Protein AF-A0A2V8NGV4-F1 (afdb_monomer_lite)

Secondary structure (DSSP, 8-state):
-TT-HHHHHHHHHHHHH-HHHHHHHHT--HHHHHHHHHHHHHHHHHHHTTS--HHHHHHHHHHHHHHHHH-HHHHHHHHHHHHHHHHH-SSS--HHHHHHHHHHHHHHHHHHHHTTHHHHHHHHHHHH--HHHHHHHHHHHHHHSTTB--TT---SSHHHHHHHHHHHHHHHHHPSPGGG--SHHHHTTHHHHHHHHHHHHHHHHHHHHHHHHHHHHHHHHHHHHHHHHHHHHHH--BHHHHHHHHHHHHHHHHHHHHHHHHHHHHHHHHHHHHHHHHHHHHHTSPP-PPPPP---PPPPP---

Radius of gyration: 28.89 Å; chains: 1; bounding box: 56×82×108 Å

Structure (mmCIF, N/CA/C/O backbone):
data_AF-A0A2V8NGV4-F1
#
_entry.id   AF-A0A2V8NGV4-F1
#
loop_
_atom_site.group_PDB
_atom_site.id
_atom_site.type_symbol
_atom_site.label_atom_id
_atom_site.label_alt_id
_atom_site.label_comp_id
_atom_site.label_asym_id
_atom_site.label_entity_id
_atom_site.label_seq_id
_atom_site.pdbx_PDB_ins_code
_atom_site.Cartn_x
_atom_site.Cartn_y
_atom_site.Cartn_z
_atom_site.occupancy
_atom_site.B_iso_or_equiv
_atom_site.auth_seq_id
_atom_site.auth_comp_id
_atom_site.auth_asym_id
_atom_site.auth_atom_id
_atom_site.pdbx_PDB_model_num
ATOM 1 N N . VAL A 1 1 ? -13.033 1.655 16.868 1.00 49.97 1 VAL A N 1
ATOM 2 C CA . VAL A 1 1 ? -12.222 2.156 15.728 1.00 49.97 1 VAL A CA 1
ATOM 3 C C . VAL A 1 1 ? -12.014 1.085 14.649 1.00 49.97 1 VAL A C 1
ATOM 5 O O . VAL A 1 1 ? -12.541 1.268 13.565 1.00 49.97 1 VAL A O 1
ATOM 8 N N . PHE A 1 2 ? -11.405 -0.078 14.917 1.00 51.91 2 PHE A N 1
ATOM 9 C CA . PHE A 1 2 ? -11.542 -1.257 14.030 1.00 51.91 2 PHE A CA 1
ATOM 10 C C . PHE A 1 2 ? -12.810 -2.059 14.376 1.00 51.91 2 PHE A C 1
ATOM 12 O O . PHE A 1 2 ? -13.228 -2.036 15.530 1.00 51.91 2 PHE A O 1
ATOM 19 N N . ASN A 1 3 ? -13.468 -2.665 13.377 1.00 58.19 3 ASN A N 1
ATOM 20 C CA . ASN A 1 3 ? -14.897 -3.058 13.386 1.00 58.19 3 ASN A CA 1
ATOM 21 C C . ASN A 1 3 ? -15.896 -1.889 13.515 1.00 58.19 3 ASN A C 1
ATOM 23 O O . ASN A 1 3 ? -17.090 -2.106 13.712 1.00 58.19 3 ASN A O 1
ATOM 27 N N . ASN A 1 4 ? -15.441 -0.641 13.361 1.00 76.75 4 ASN A N 1
ATOM 28 C CA . ASN A 1 4 ? -16.345 0.499 13.266 1.00 76.75 4 ASN A CA 1
ATOM 29 C C . ASN A 1 4 ? -16.848 0.617 11.820 1.00 76.75 4 ASN A C 1
ATOM 31 O O . ASN A 1 4 ? -16.061 0.866 10.904 1.00 76.75 4 ASN A O 1
ATOM 35 N N . ARG A 1 5 ? -18.166 0.485 11.622 1.00 84.50 5 ARG A N 1
ATOM 36 C CA . ARG A 1 5 ? -18.812 0.675 10.311 1.00 84.50 5 ARG A CA 1
ATOM 37 C C . ARG A 1 5 ? -18.447 2.026 9.680 1.00 84.50 5 ARG A C 1
ATOM 39 O O . ARG A 1 5 ? -18.375 2.108 8.460 1.00 84.50 5 ARG A O 1
ATOM 46 N N . ARG A 1 6 ? -18.168 3.061 10.487 1.00 87.44 6 ARG A N 1
ATOM 47 C CA . ARG A 1 6 ? -17.717 4.376 9.999 1.00 87.44 6 ARG A CA 1
ATOM 48 C C . ARG A 1 6 ? -16.360 4.298 9.294 1.00 87.44 6 ARG A C 1
ATOM 50 O O . ARG A 1 6 ? -16.253 4.792 8.181 1.00 87.44 6 ARG A O 1
ATOM 57 N N . VAL A 1 7 ? -15.363 3.636 9.889 1.00 90.25 7 VAL A N 1
ATOM 58 C CA . VAL A 1 7 ? -14.023 3.487 9.283 1.00 90.25 7 VAL A CA 1
ATOM 59 C C . VAL A 1 7 ? -14.114 2.715 7.968 1.00 90.25 7 VAL A C 1
ATOM 61 O O . VAL A 1 7 ? -13.564 3.157 6.967 1.00 90.25 7 VAL A O 1
ATOM 64 N N . ALA A 1 8 ? -14.868 1.611 7.948 1.00 90.62 8 ALA A N 1
ATOM 65 C CA . ALA A 1 8 ? -15.047 0.806 6.740 1.00 90.62 8 ALA A CA 1
ATOM 66 C C . ALA A 1 8 ? -15.724 1.594 5.605 1.00 90.62 8 ALA A C 1
ATOM 68 O O . ALA A 1 8 ? -15.274 1.529 4.465 1.00 90.62 8 ALA A O 1
ATOM 69 N N . ARG A 1 9 ? -16.770 2.375 5.914 1.00 93.31 9 ARG A N 1
ATOM 70 C CA . ARG A 1 9 ? -17.442 3.234 4.925 1.00 93.31 9 ARG A CA 1
ATOM 71 C C . ARG A 1 9 ? -16.514 4.315 4.387 1.00 93.31 9 ARG A C 1
ATOM 73 O O . ARG A 1 9 ? -16.476 4.509 3.184 1.00 93.31 9 ARG A O 1
ATOM 80 N N . ILE A 1 10 ? -15.759 4.991 5.253 1.00 94.25 10 ILE A N 1
ATOM 81 C CA . ILE A 1 10 ? -14.844 6.060 4.830 1.00 94.25 10 ILE A CA 1
ATOM 82 C C . ILE A 1 10 ? -13.727 5.497 3.950 1.00 94.25 10 ILE A C 1
ATOM 84 O O . ILE A 1 10 ? -13.478 6.044 2.883 1.00 94.25 10 ILE A O 1
ATOM 88 N N . ALA A 1 11 ? -13.103 4.386 4.353 1.00 94.38 11 ALA A N 1
ATOM 89 C CA . ALA A 1 11 ? -12.077 3.732 3.544 1.00 94.38 11 ALA A CA 1
ATOM 90 C C . ALA A 1 11 ? -12.639 3.268 2.190 1.00 94.38 11 ALA A C 1
ATOM 92 O O . ALA A 1 11 ? -12.026 3.517 1.158 1.00 94.38 11 ALA A O 1
ATOM 93 N N . GLY A 1 12 ? -13.827 2.652 2.183 1.00 93.88 12 GLY A N 1
ATOM 94 C CA . GLY A 1 12 ? -14.491 2.210 0.957 1.00 93.88 12 GLY A CA 1
ATOM 95 C C . GLY A 1 12 ? -14.850 3.362 0.017 1.00 93.88 12 GLY A C 1
ATOM 96 O O . GLY A 1 12 ? -14.585 3.269 -1.174 1.00 93.88 12 GLY A O 1
ATOM 97 N N . LEU A 1 13 ? -15.389 4.465 0.546 1.00 95.19 13 LEU A N 1
ATOM 98 C CA . LEU A 1 13 ? -15.696 5.665 -0.238 1.00 95.19 13 LEU A CA 1
ATOM 99 C C . LEU A 1 13 ? -14.426 6.320 -0.785 1.00 95.19 13 LEU A C 1
ATOM 101 O O . LEU A 1 13 ? -14.399 6.692 -1.952 1.00 95.19 13 LEU A O 1
ATOM 105 N N . ALA A 1 14 ? -13.367 6.420 0.024 1.00 94.69 14 ALA A N 1
ATOM 106 C CA . ALA A 1 14 ? -12.085 6.936 -0.439 1.00 94.69 14 ALA A CA 1
ATOM 107 C C . ALA A 1 14 ? -11.565 6.098 -1.612 1.00 94.69 14 ALA A C 1
ATOM 109 O O . ALA A 1 14 ? -11.279 6.649 -2.661 1.00 94.69 14 ALA A O 1
ATOM 110 N N . VAL A 1 15 ? -11.541 4.768 -1.487 1.00 94.31 15 VAL A N 1
ATOM 111 C CA . VAL A 1 15 ? -11.110 3.867 -2.569 1.00 94.31 15 VAL A CA 1
ATOM 112 C C . VAL A 1 15 ? -11.995 3.983 -3.814 1.00 94.31 15 VAL A C 1
ATOM 114 O O . VAL A 1 15 ? -11.474 4.012 -4.923 1.00 94.31 15 VAL A O 1
ATOM 117 N N . ALA A 1 16 ? -13.316 4.062 -3.641 1.00 93.19 16 ALA A N 1
ATOM 118 C CA . ALA A 1 16 ? -14.271 4.081 -4.748 1.00 93.19 16 ALA A CA 1
ATOM 119 C C . ALA A 1 16 ? -14.239 5.380 -5.566 1.00 93.19 16 ALA A C 1
ATOM 121 O O . ALA A 1 16 ? -14.483 5.339 -6.767 1.00 93.19 16 ALA A O 1
ATOM 122 N N . PHE A 1 17 ? -13.952 6.519 -4.927 1.00 93.88 17 PHE A N 1
ATOM 123 C CA . PHE A 1 17 ? -14.020 7.838 -5.563 1.00 93.88 17 PHE A CA 1
ATOM 124 C C . PHE A 1 17 ? -12.655 8.495 -5.788 1.00 93.88 17 PHE A C 1
ATOM 126 O O . PHE A 1 17 ? -12.600 9.593 -6.342 1.00 93.88 17 PHE A O 1
ATOM 133 N N . TYR A 1 18 ? -11.549 7.870 -5.375 1.00 94.12 18 TYR A N 1
ATOM 134 C CA . TYR A 1 18 ? -10.233 8.455 -5.610 1.00 94.12 18 TYR A CA 1
ATOM 135 C C . TYR A 1 18 ? -9.888 8.433 -7.114 1.00 94.12 18 TYR A C 1
ATOM 137 O O . TYR A 1 18 ? -9.894 7.348 -7.707 1.00 94.12 18 TYR A O 1
ATOM 145 N N . PRO A 1 19 ? -9.563 9.582 -7.742 1.00 91.94 19 PRO A N 1
ATOM 146 C CA . PRO A 1 19 ? -9.470 9.697 -9.200 1.00 91.94 19 PRO A CA 1
ATOM 147 C C . PRO A 1 19 ? -8.543 8.679 -9.872 1.00 91.94 19 PRO A C 1
ATOM 149 O O . PRO A 1 19 ? -8.973 7.998 -10.802 1.00 91.94 19 PRO A O 1
ATOM 152 N N . SER A 1 20 ? -7.311 8.495 -9.384 1.00 90.25 20 SER A N 1
ATOM 153 C CA . SER A 1 20 ? -6.394 7.480 -9.929 1.00 90.25 20 SER A CA 1
ATOM 154 C C . SER A 1 20 ? -6.938 6.057 -9.831 1.00 90.25 20 SER A C 1
ATOM 156 O O . SER A 1 20 ? -6.750 5.274 -10.758 1.00 90.25 20 SER A O 1
ATOM 158 N N . LEU A 1 21 ? -7.632 5.695 -8.749 1.00 91.56 21 LEU A N 1
ATOM 159 C CA . LEU A 1 21 ? -8.194 4.348 -8.606 1.00 91.56 21 LEU A CA 1
ATOM 160 C C . LEU A 1 21 ? -9.298 4.092 -9.633 1.00 91.56 21 LEU A C 1
ATOM 162 O O . LEU A 1 21 ? -9.332 3.021 -10.241 1.00 91.56 21 LEU A O 1
ATOM 166 N N . VAL A 1 22 ? -10.146 5.088 -9.887 1.00 91.94 22 VAL A N 1
ATOM 167 C CA . VAL A 1 22 ? -11.171 5.030 -10.940 1.00 91.94 22 VAL A CA 1
ATOM 168 C C . VAL A 1 22 ? -10.519 4.960 -12.323 1.00 91.94 22 VAL A C 1
ATOM 170 O O . VAL A 1 22 ? -10.868 4.110 -13.137 1.00 91.94 22 VAL A O 1
ATOM 173 N N . LEU A 1 23 ? -9.516 5.799 -12.577 1.00 89.31 23 LEU A N 1
ATOM 174 C CA . LEU A 1 23 ? -8.833 5.878 -13.866 1.00 89.31 23 LEU A CA 1
ATOM 175 C C . LEU A 1 23 ? -8.083 4.585 -14.224 1.00 89.31 23 LEU A C 1
ATOM 177 O O . LEU A 1 23 ? -8.131 4.146 -15.370 1.00 89.31 23 LEU A O 1
ATOM 181 N N . TRP A 1 24 ? -7.385 3.957 -13.274 1.00 87.50 24 TRP A N 1
ATOM 182 C CA . TRP A 1 24 ? -6.643 2.717 -13.541 1.00 87.50 24 TRP A CA 1
ATOM 183 C C . TRP A 1 24 ? -7.533 1.473 -13.569 1.00 87.50 24 TRP A C 1
ATOM 185 O O . TRP A 1 24 ? -7.156 0.472 -14.179 1.00 87.50 24 TRP A O 1
ATOM 195 N N . SER A 1 25 ? -8.712 1.528 -12.944 1.00 88.06 25 SER A N 1
ATOM 196 C CA . SER A 1 25 ? -9.699 0.446 -13.021 1.00 88.06 25 SER A CA 1
ATOM 197 C C . SER A 1 25 ? -10.551 0.503 -14.293 1.00 88.06 25 SER A C 1
ATOM 199 O O . SER A 1 25 ? -10.960 -0.550 -14.776 1.00 88.06 25 SER A O 1
ATOM 201 N N . SER A 1 26 ? -10.762 1.683 -14.888 1.00 88.31 26 SER A N 1
ATOM 202 C CA . SER A 1 26 ? -11.566 1.842 -16.110 1.00 88.31 26 SER A CA 1
ATOM 203 C C . SER A 1 26 ? -10.829 1.506 -17.412 1.00 88.31 26 SER A C 1
ATOM 205 O O . SER A 1 26 ? -11.466 1.202 -18.415 1.00 88.31 26 SER A O 1
ATOM 207 N N . GLN A 1 27 ? -9.494 1.508 -17.415 1.00 84.94 27 GLN A N 1
ATOM 208 C CA . GLN A 1 27 ? -8.677 1.294 -18.621 1.00 84.94 27 GLN A CA 1
ATOM 209 C C . GLN A 1 27 ? -8.559 -0.174 -19.076 1.00 84.94 27 GLN A C 1
ATOM 211 O O . GLN A 1 27 ? -7.813 -0.462 -20.009 1.00 84.94 27 GLN A O 1
ATOM 216 N N . GLY A 1 28 ? -9.215 -1.127 -18.402 1.00 78.50 28 GLY A N 1
ATOM 217 C CA . GLY A 1 28 ? -9.076 -2.561 -18.709 1.00 78.50 28 GLY A CA 1
ATOM 218 C C . GLY A 1 28 ? -7.660 -3.114 -18.477 1.00 78.50 28 GLY A C 1
ATOM 219 O O . GLY A 1 28 ? -7.323 -4.206 -18.930 1.00 78.50 28 GLY A O 1
ATOM 220 N N . LEU A 1 29 ? -6.810 -2.360 -17.776 1.00 83.25 29 LEU A N 1
ATOM 221 C CA . LEU A 1 29 ? -5.459 -2.770 -17.417 1.00 83.25 29 LEU A CA 1
ATOM 222 C C . LEU A 1 29 ? -5.483 -3.797 -16.279 1.00 83.25 29 LEU A C 1
ATOM 224 O O . LEU A 1 29 ? -6.439 -3.912 -15.512 1.00 83.25 29 LEU A O 1
ATOM 228 N N . LYS A 1 30 ? -4.357 -4.497 -16.109 1.00 87.25 30 LYS A N 1
ATOM 229 C CA . LYS A 1 30 ? -4.181 -5.508 -15.053 1.00 87.25 30 LYS A CA 1
ATOM 230 C C . LYS A 1 30 ? -4.359 -4.944 -13.631 1.00 87.25 30 LYS A C 1
ATOM 232 O O . LYS A 1 30 ? -4.616 -5.715 -12.712 1.00 87.25 30 LYS A O 1
ATOM 237 N N . ASP A 1 31 ? -4.223 -3.630 -13.423 1.00 85.62 31 ASP A N 1
ATOM 238 C CA . ASP A 1 31 ? -4.182 -3.018 -12.086 1.00 85.62 31 ASP A CA 1
ATOM 239 C C . ASP A 1 31 ? -5.481 -3.182 -11.293 1.00 85.62 31 ASP A C 1
ATOM 241 O O . ASP A 1 31 ? -5.411 -3.490 -10.106 1.00 85.62 31 ASP A O 1
ATOM 245 N N . GLY A 1 32 ? -6.652 -3.059 -11.928 1.00 88.69 32 GLY A N 1
ATOM 246 C CA . GLY A 1 32 ? -7.936 -3.266 -11.247 1.00 88.69 32 GLY A CA 1
ATOM 247 C C . GLY A 1 32 ? -8.073 -4.687 -10.688 1.00 88.69 32 GLY A C 1
ATOM 248 O O . GLY A 1 32 ? -8.377 -4.873 -9.508 1.00 88.69 32 GLY A O 1
ATOM 249 N N . ALA A 1 33 ? -7.752 -5.693 -11.510 1.00 91.88 33 ALA A N 1
ATOM 250 C CA . ALA A 1 33 ? -7.770 -7.100 -11.108 1.00 91.88 33 ALA A CA 1
ATOM 251 C C . ALA A 1 33 ? -6.733 -7.411 -10.016 1.00 91.88 33 ALA A C 1
ATOM 253 O O . ALA A 1 33 ? -7.025 -8.165 -9.084 1.00 91.88 33 ALA A O 1
ATOM 254 N N . ILE A 1 34 ? -5.544 -6.800 -10.092 1.00 92.38 34 ILE A N 1
ATOM 255 C CA . ILE A 1 34 ? -4.507 -6.924 -9.059 1.00 92.38 34 ILE A CA 1
ATOM 256 C C . ILE A 1 34 ? -5.022 -6.353 -7.738 1.00 92.38 34 ILE A C 1
ATOM 258 O O . ILE A 1 34 ? -5.026 -7.064 -6.741 1.00 92.38 34 ILE A O 1
ATOM 262 N N . VAL A 1 35 ? -5.499 -5.106 -7.720 1.00 92.75 35 VAL A N 1
ATOM 263 C CA . VAL A 1 35 ? -5.992 -4.445 -6.500 1.00 92.75 35 VAL A CA 1
ATOM 264 C C . VAL A 1 35 ? -7.129 -5.236 -5.857 1.00 92.75 35 VAL A C 1
ATOM 266 O O . VAL A 1 35 ? -7.110 -5.455 -4.644 1.00 92.75 35 VAL A O 1
ATOM 269 N N . PHE A 1 36 ? -8.080 -5.717 -6.660 1.00 93.94 36 PHE A N 1
ATOM 270 C CA . PHE A 1 36 ? -9.161 -6.573 -6.178 1.00 93.94 36 PHE A CA 1
ATOM 271 C C . PHE A 1 36 ? -8.623 -7.863 -5.545 1.00 93.94 36 PHE A C 1
ATOM 273 O O . PHE A 1 36 ? -8.984 -8.189 -4.414 1.00 93.94 36 PHE A O 1
ATOM 280 N N . SER A 1 37 ? -7.708 -8.557 -6.227 1.00 95.69 37 SER A N 1
ATOM 281 C CA . SER A 1 37 ? -7.105 -9.799 -5.727 1.00 95.69 37 SER A CA 1
ATOM 282 C C . SER A 1 37 ? -6.298 -9.570 -4.445 1.00 95.69 37 SER A C 1
ATOM 284 O O . SER A 1 37 ? -6.381 -10.369 -3.516 1.00 95.69 37 SER A O 1
ATOM 286 N N . LEU A 1 38 ? -5.574 -8.453 -4.335 1.00 95.19 38 LEU A N 1
ATOM 287 C CA . LEU A 1 38 ? -4.849 -8.079 -3.118 1.00 95.19 38 LEU A CA 1
ATOM 288 C C . LEU A 1 38 ? -5.805 -7.832 -1.945 1.00 95.19 38 LEU A C 1
ATOM 290 O O . LEU A 1 38 ? -5.593 -8.360 -0.852 1.00 95.19 38 LEU A O 1
ATOM 294 N N . ALA A 1 39 ? -6.880 -7.068 -2.162 1.00 95.06 39 ALA A N 1
ATOM 295 C CA . ALA A 1 39 ? -7.892 -6.826 -1.137 1.00 95.06 39 ALA A CA 1
ATOM 296 C C . ALA A 1 39 ? -8.571 -8.134 -0.696 1.00 95.06 39 ALA A C 1
ATOM 298 O O . ALA A 1 39 ? -8.771 -8.359 0.501 1.00 95.06 39 ALA A O 1
ATOM 299 N N . LEU A 1 40 ? -8.866 -9.019 -1.652 1.00 96.44 40 LEU A N 1
ATOM 300 C CA . LEU A 1 40 ? -9.472 -10.325 -1.417 1.00 96.44 40 LEU A CA 1
ATOM 301 C C . LEU A 1 40 ? -8.549 -11.249 -0.611 1.00 96.44 40 LEU A C 1
ATOM 303 O O . LEU A 1 40 ? -8.989 -11.852 0.367 1.00 96.44 40 LEU A O 1
ATOM 307 N N . ALA A 1 41 ? -7.263 -11.311 -0.964 1.00 96.25 41 ALA A N 1
ATOM 308 C CA . ALA A 1 41 ? -6.271 -12.108 -0.250 1.00 96.25 41 ALA A CA 1
ATOM 309 C C . ALA A 1 41 ? -6.073 -11.621 1.190 1.00 96.25 41 ALA A C 1
ATOM 311 O O . ALA A 1 41 ? -6.060 -12.424 2.126 1.00 96.25 41 ALA A O 1
ATOM 312 N N . ILE A 1 42 ? -5.979 -10.305 1.397 1.00 94.62 42 ILE A N 1
ATOM 313 C CA . ILE A 1 42 ? -5.888 -9.723 2.740 1.00 94.62 42 ILE A CA 1
ATOM 314 C C . ILE A 1 42 ? -7.156 -10.033 3.543 1.00 94.62 42 ILE A C 1
ATOM 316 O O . ILE A 1 42 ? -7.056 -10.500 4.677 1.00 94.62 42 ILE A O 1
ATOM 320 N N . LEU A 1 43 ? -8.349 -9.853 2.966 1.00 94.50 43 LEU A N 1
ATOM 321 C CA . LEU A 1 43 ? -9.612 -10.188 3.629 1.00 94.50 43 LEU A CA 1
ATOM 322 C C . LEU A 1 43 ? -9.667 -11.667 4.030 1.00 94.50 43 LEU A C 1
ATOM 324 O O . LEU A 1 43 ? -9.979 -11.982 5.181 1.00 94.50 43 LEU A O 1
ATOM 328 N N . ALA A 1 44 ? -9.349 -12.567 3.101 1.00 94.94 44 ALA A N 1
ATOM 329 C CA . ALA A 1 44 ? -9.335 -14.002 3.336 1.00 94.94 44 ALA A CA 1
ATOM 330 C C . ALA A 1 44 ? -8.334 -14.383 4.436 1.00 94.94 44 ALA A C 1
ATOM 332 O O . ALA A 1 44 ? -8.680 -15.138 5.344 1.00 94.94 44 ALA A O 1
ATOM 333 N N . THR A 1 45 ? -7.145 -13.777 4.434 1.00 93.00 45 THR A N 1
ATOM 334 C CA . THR A 1 45 ? -6.121 -13.955 5.477 1.00 93.00 45 THR A CA 1
ATOM 335 C C . THR A 1 45 ? -6.638 -13.524 6.848 1.00 93.00 45 THR A C 1
ATOM 337 O O . THR A 1 45 ? -6.566 -14.289 7.812 1.00 93.00 45 THR A O 1
ATOM 340 N N . LEU A 1 46 ? -7.245 -12.333 6.942 1.00 90.25 46 LEU A N 1
ATOM 341 C CA . LEU A 1 46 ? -7.850 -11.839 8.182 1.00 90.25 46 LEU A CA 1
ATOM 342 C C . LEU A 1 46 ? -8.964 -12.768 8.691 1.00 90.25 46 LEU A C 1
ATOM 344 O O . LEU A 1 46 ? -9.091 -12.971 9.901 1.00 90.25 46 LEU A O 1
ATOM 348 N N . LYS A 1 47 ? -9.774 -13.341 7.792 1.00 91.31 47 LYS A N 1
ATOM 349 C CA . LYS A 1 47 ? -10.877 -14.248 8.147 1.00 91.31 47 LYS A CA 1
ATOM 350 C C . LYS A 1 47 ? -10.390 -15.633 8.570 1.00 91.31 47 LYS A C 1
ATOM 352 O O . LYS A 1 47 ? -10.836 -16.120 9.610 1.00 91.31 47 LYS A O 1
ATOM 357 N N . LEU A 1 48 ? -9.434 -16.219 7.850 1.00 90.06 48 LEU A N 1
ATOM 358 C CA . LEU A 1 48 ? -8.781 -17.485 8.209 1.00 90.06 48 LEU A CA 1
ATOM 359 C C . LEU A 1 48 ? -8.040 -17.385 9.547 1.00 90.06 48 LEU A C 1
ATOM 361 O O . LEU A 1 48 ? -8.070 -18.315 10.355 1.00 90.06 48 LEU A O 1
ATOM 365 N N . GLY A 1 49 ? -7.458 -16.217 9.834 1.00 85.06 49 GLY A N 1
ATOM 366 C CA . GLY A 1 49 ? -6.872 -15.907 11.135 1.00 85.06 49 GLY A CA 1
ATOM 367 C C . GLY A 1 49 ? -7.875 -15.946 12.294 1.00 85.06 49 GLY A C 1
ATOM 368 O O . GLY A 1 49 ? -7.472 -16.188 13.434 1.00 85.06 49 GLY A O 1
ATOM 369 N N . GLN A 1 50 ? -9.175 -15.762 12.034 1.00 84.38 50 GLN A N 1
ATOM 370 C CA . GLN A 1 50 ? -10.241 -15.814 13.044 1.00 84.38 50 GLN A CA 1
ATOM 371 C C . GLN A 1 50 ? -10.875 -17.203 13.159 1.00 84.38 50 GLN A C 1
ATOM 373 O O . GLN A 1 50 ? -11.014 -17.711 14.274 1.00 84.38 50 GLN A O 1
ATOM 378 N N . LYS A 1 51 ? -11.262 -17.804 12.029 1.00 86.56 51 LYS A N 1
ATOM 379 C CA . LYS A 1 51 ? -11.915 -19.116 11.948 1.00 86.56 51 LYS A CA 1
ATOM 380 C C . LYS A 1 51 ? -11.491 -19.809 10.655 1.00 86.56 51 LYS A C 1
ATOM 382 O O . LYS A 1 51 ? -11.507 -19.188 9.595 1.00 86.56 51 LYS A O 1
ATOM 387 N N . LEU A 1 52 ? -11.159 -21.098 10.744 1.00 87.75 52 LEU A N 1
ATOM 388 C CA . LEU A 1 52 ? -10.874 -21.898 9.557 1.00 87.75 52 LEU A CA 1
ATOM 389 C C . LEU A 1 52 ? -12.170 -22.075 8.758 1.00 87.75 52 LEU A C 1
ATOM 391 O O . LEU A 1 52 ? -13.179 -22.532 9.294 1.00 87.75 52 LEU A O 1
ATOM 395 N N . ASN A 1 53 ? -12.148 -21.661 7.498 1.00 92.19 53 ASN A N 1
ATOM 396 C CA . ASN A 1 53 ? -13.267 -21.791 6.578 1.00 92.19 53 ASN A CA 1
ATOM 397 C C . ASN A 1 53 ? -12.699 -22.015 5.177 1.00 92.19 53 ASN A C 1
ATOM 399 O O . ASN A 1 53 ? -11.898 -21.212 4.694 1.00 92.19 53 ASN A O 1
ATOM 403 N N . TRP A 1 54 ? -13.127 -23.101 4.541 1.00 92.44 54 TRP A N 1
ATOM 404 C CA . TRP A 1 54 ? -12.643 -23.510 3.230 1.00 92.44 54 TRP A CA 1
ATOM 405 C C . TRP A 1 54 ? -12.951 -22.472 2.141 1.00 92.44 54 TRP A C 1
ATOM 407 O O . TRP A 1 54 ? -12.134 -22.294 1.247 1.00 92.44 54 TRP A O 1
ATOM 417 N N . ILE A 1 55 ? -14.049 -21.712 2.249 1.00 95.81 55 ILE A N 1
ATOM 418 C CA . ILE A 1 55 ? -14.397 -20.658 1.281 1.00 95.81 55 ILE A CA 1
ATOM 419 C C . ILE A 1 55 ? -13.305 -19.588 1.260 1.00 95.81 55 ILE A C 1
ATOM 421 O O . ILE A 1 55 ? -12.843 -19.186 0.195 1.00 95.81 55 ILE A O 1
ATOM 425 N N . TYR A 1 56 ? -12.848 -19.150 2.439 1.00 95.25 56 TYR A N 1
ATOM 426 C CA . TYR A 1 56 ? -11.761 -18.174 2.532 1.00 95.25 56 TYR A CA 1
ATOM 427 C C . TYR A 1 56 ? -10.415 -18.776 2.119 1.00 95.25 56 TYR A C 1
ATOM 429 O O . TYR A 1 56 ? -9.573 -18.052 1.603 1.00 95.25 56 TYR A O 1
ATOM 437 N N . LEU A 1 57 ? -10.210 -20.085 2.288 1.00 94.12 57 LEU A N 1
ATOM 438 C CA . LEU A 1 57 ? -9.010 -20.759 1.791 1.00 94.12 57 LEU A CA 1
ATOM 439 C C . LEU A 1 57 ? -8.975 -20.782 0.257 1.00 94.12 57 LEU A C 1
ATOM 441 O O . LEU A 1 57 ? -7.988 -20.347 -0.326 1.00 94.12 57 LEU A O 1
ATOM 445 N N . VAL A 1 58 ? -10.062 -21.205 -0.393 1.00 94.69 58 VAL A N 1
ATOM 446 C CA . VAL A 1 58 ? -10.189 -21.209 -1.861 1.00 94.69 58 VAL A CA 1
ATOM 447 C C . VAL A 1 58 ? -10.058 -19.793 -2.415 1.00 94.69 58 VAL A C 1
ATOM 449 O O . VAL A 1 58 ? -9.308 -19.563 -3.357 1.00 94.69 58 VAL A O 1
ATOM 452 N N . MET A 1 59 ? -10.724 -18.827 -1.782 1.00 96.56 59 MET A N 1
ATOM 453 C CA . MET A 1 59 ? -10.621 -17.410 -2.118 1.00 96.56 59 MET A CA 1
ATOM 454 C C . MET A 1 59 ? -9.178 -16.895 -2.026 1.00 96.56 59 MET A C 1
ATOM 456 O O . MET A 1 59 ? -8.736 -16.169 -2.914 1.00 96.56 59 MET A O 1
ATOM 460 N N . LEU A 1 60 ? -8.436 -17.280 -0.982 1.00 95.94 60 LEU A N 1
ATOM 461 C CA . LEU A 1 60 ? -7.034 -16.902 -0.815 1.00 95.94 60 LEU A CA 1
ATOM 462 C C . LEU A 1 60 ? -6.146 -17.533 -1.890 1.00 95.94 60 LEU A C 1
ATOM 464 O O . LEU A 1 60 ? -5.343 -16.829 -2.493 1.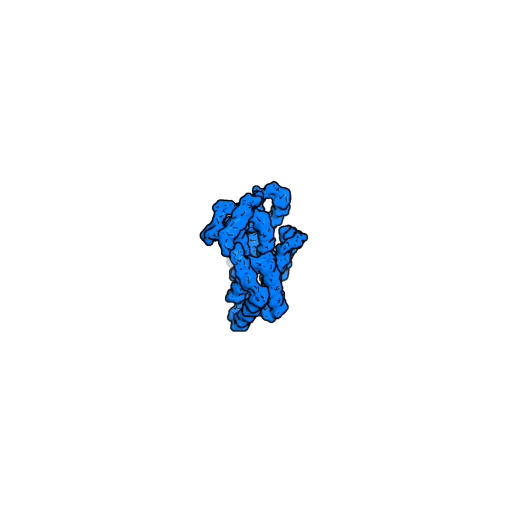00 95.94 60 LEU A O 1
ATOM 468 N N . VAL A 1 61 ? -6.307 -18.831 -2.160 1.00 94.25 61 VAL A N 1
ATOM 469 C CA . VAL A 1 61 ? -5.539 -19.541 -3.196 1.00 94.25 61 VAL A CA 1
ATOM 470 C C . VAL A 1 61 ? -5.818 -18.950 -4.579 1.00 94.25 61 VAL A C 1
ATOM 472 O O . VAL A 1 61 ? -4.877 -18.657 -5.311 1.00 94.25 61 VAL A O 1
ATOM 475 N N . ALA A 1 62 ? -7.085 -18.691 -4.912 1.00 94.56 62 ALA A N 1
ATOM 476 C CA . ALA A 1 62 ? -7.468 -18.062 -6.173 1.00 94.56 62 ALA A CA 1
ATOM 477 C C . ALA A 1 62 ? -6.873 -16.652 -6.303 1.00 94.56 62 ALA A C 1
ATOM 479 O O . ALA A 1 62 ? -6.248 -16.337 -7.313 1.00 94.56 62 ALA A O 1
ATOM 480 N N . ALA A 1 63 ? -7.001 -15.818 -5.266 1.00 96.50 63 ALA A N 1
ATOM 481 C CA . ALA A 1 63 ? -6.421 -14.478 -5.254 1.00 96.50 63 ALA A CA 1
ATOM 482 C C . ALA A 1 63 ? -4.894 -14.508 -5.428 1.00 96.50 63 ALA A C 1
ATOM 484 O O . ALA A 1 63 ? -4.346 -13.745 -6.220 1.00 96.50 63 ALA A O 1
ATOM 485 N N . LEU A 1 64 ? -4.207 -15.414 -4.728 1.00 94.81 64 LEU A N 1
ATOM 486 C CA . LEU A 1 64 ? -2.764 -15.600 -4.850 1.00 94.81 64 LEU A CA 1
ATOM 487 C C . LEU A 1 64 ? -2.358 -16.060 -6.253 1.00 94.81 64 LEU A C 1
ATOM 489 O O . LEU A 1 64 ? -1.383 -15.546 -6.795 1.00 94.81 64 LEU A O 1
ATOM 493 N N . PHE A 1 65 ? -3.123 -16.961 -6.868 1.00 91.69 65 PHE A N 1
ATOM 494 C CA . PHE A 1 65 ? -2.890 -17.399 -8.241 1.00 91.69 65 PHE A CA 1
ATOM 495 C C . PHE A 1 65 ? -3.028 -16.244 -9.246 1.00 91.69 65 PHE A C 1
ATOM 497 O O . PHE A 1 65 ? -2.143 -16.041 -10.077 1.00 91.69 65 PHE A O 1
ATOM 504 N N . PHE A 1 66 ? -4.077 -15.421 -9.127 1.00 92.88 66 PHE A N 1
ATOM 505 C CA . PHE A 1 66 ? -4.241 -14.226 -9.963 1.00 92.88 66 PHE A CA 1
ATOM 506 C C . PHE A 1 66 ? -3.099 -13.224 -9.774 1.00 92.88 66 PHE A C 1
ATOM 508 O O . PHE A 1 66 ? -2.572 -12.697 -10.754 1.00 92.88 66 PHE A O 1
ATOM 515 N N . VAL A 1 67 ? -2.680 -12.969 -8.530 1.00 93.69 67 VAL A N 1
ATOM 516 C CA . VAL A 1 67 ? -1.553 -12.062 -8.266 1.00 93.69 67 VAL A CA 1
ATOM 517 C C . VAL A 1 67 ? -0.259 -12.632 -8.843 1.00 93.69 67 VAL A C 1
ATOM 519 O O . VAL A 1 67 ? 0.486 -11.877 -9.453 1.00 93.69 67 VAL A O 1
ATOM 522 N N . LEU A 1 68 ? -0.005 -13.939 -8.735 1.00 91.19 68 LEU A N 1
ATOM 523 C CA . LEU A 1 68 ? 1.173 -14.569 -9.333 1.00 91.19 68 LEU A CA 1
ATOM 524 C C . LEU A 1 68 ? 1.209 -14.388 -10.857 1.00 91.19 68 LEU A C 1
ATOM 526 O O . LEU A 1 68 ? 2.234 -13.972 -11.397 1.00 91.19 68 LEU A O 1
ATOM 530 N N . ALA A 1 69 ? 0.085 -14.653 -11.528 1.00 88.44 69 ALA A N 1
ATOM 531 C CA . ALA A 1 69 ? -0.035 -14.554 -12.981 1.00 88.44 69 ALA A CA 1
ATOM 532 C C . ALA A 1 69 ? 0.075 -13.107 -13.497 1.00 88.44 69 ALA A C 1
ATOM 534 O O . ALA A 1 69 ? 0.590 -12.866 -14.589 1.00 88.44 69 ALA A O 1
ATOM 535 N N . LEU A 1 70 ? -0.414 -12.126 -12.730 1.00 89.50 70 LEU A N 1
ATOM 536 C CA . LEU A 1 70 ? -0.430 -10.720 -13.148 1.00 89.50 70 LEU A CA 1
ATOM 537 C C . LEU A 1 70 ? 0.803 -9.931 -12.683 1.00 89.50 70 LEU A C 1
ATOM 539 O O . LEU A 1 70 ? 1.263 -9.054 -13.416 1.00 89.50 70 LEU A O 1
ATOM 543 N N . ARG A 1 71 ? 1.317 -10.211 -11.478 1.00 89.25 71 ARG A N 1
ATOM 544 C CA . ARG A 1 71 ? 2.488 -9.573 -10.850 1.00 89.25 71 ARG A CA 1
ATOM 545 C C . ARG A 1 71 ? 3.194 -10.505 -9.854 1.00 89.25 71 ARG A C 1
ATOM 547 O O . ARG A 1 71 ? 2.988 -10.430 -8.640 1.00 89.25 71 ARG A O 1
ATOM 554 N N . PHE A 1 72 ? 4.128 -11.299 -10.372 1.00 88.06 72 PHE A N 1
ATOM 555 C CA . PHE A 1 72 ? 4.896 -12.283 -9.602 1.00 88.06 72 PHE A CA 1
ATOM 556 C C . PHE A 1 72 ? 5.610 -11.705 -8.363 1.00 88.06 72 PHE A C 1
ATOM 558 O O . PHE A 1 72 ? 5.599 -12.321 -7.303 1.00 88.06 72 PHE A O 1
ATOM 565 N N . TYR A 1 73 ? 6.198 -10.509 -8.442 1.00 86.12 73 TYR A N 1
ATOM 566 C CA . TYR A 1 73 ? 6.923 -9.930 -7.304 1.00 86.12 73 TYR A CA 1
ATOM 567 C C . TYR A 1 73 ? 5.982 -9.492 -6.169 1.00 86.12 73 TYR A C 1
ATOM 569 O O . TYR A 1 73 ? 6.327 -9.617 -4.995 1.00 86.12 73 TYR A O 1
ATOM 577 N N . VAL A 1 74 ? 4.766 -9.026 -6.494 1.00 91.94 74 VAL A N 1
ATOM 578 C CA . VAL A 1 74 ? 3.751 -8.669 -5.486 1.00 91.94 74 VAL A CA 1
ATOM 579 C C . VAL A 1 74 ? 3.248 -9.925 -4.784 1.00 91.94 74 VAL A C 1
ATOM 581 O O . VAL A 1 74 ? 3.004 -9.892 -3.579 1.00 91.94 74 VAL A O 1
ATOM 584 N N . PHE A 1 75 ? 3.151 -11.043 -5.509 1.00 92.56 75 PHE A N 1
ATOM 585 C CA . PHE A 1 75 ? 2.784 -12.333 -4.934 1.00 92.56 75 PHE A CA 1
ATOM 586 C C . PHE A 1 75 ? 3.732 -12.749 -3.799 1.00 92.56 75 PHE A C 1
ATOM 588 O O . PHE A 1 75 ? 3.249 -13.094 -2.722 1.00 92.56 75 PHE A O 1
ATOM 595 N N . TYR A 1 76 ? 5.056 -12.651 -3.975 1.00 89.81 76 TYR A N 1
ATOM 596 C CA . TYR A 1 76 ? 6.006 -13.021 -2.912 1.00 89.81 76 TYR A CA 1
ATOM 597 C C . TYR A 1 76 ? 5.922 -12.103 -1.695 1.00 89.81 76 TYR A C 1
ATOM 599 O O . TYR A 1 76 ? 5.967 -12.582 -0.563 1.00 89.81 76 TYR A O 1
ATOM 607 N N . MET A 1 77 ? 5.745 -10.797 -1.906 1.00 93.12 77 MET A N 1
ATOM 608 C CA . MET A 1 77 ? 5.541 -9.853 -0.803 1.00 93.12 77 MET A CA 1
ATOM 609 C C . MET A 1 77 ? 4.247 -10.143 -0.041 1.00 93.12 77 MET A C 1
ATOM 611 O O . MET A 1 77 ? 4.218 -10.085 1.187 1.00 93.12 77 MET A O 1
ATOM 615 N N . LEU A 1 78 ? 3.179 -10.502 -0.754 1.00 94.56 78 LEU A N 1
ATOM 616 C CA . LEU A 1 78 ? 1.919 -10.904 -0.144 1.00 94.56 78 LEU A CA 1
ATOM 617 C C . LEU A 1 78 ? 2.061 -12.225 0.623 1.00 94.56 78 LEU A C 1
ATOM 619 O O . LEU A 1 78 ? 1.576 -12.318 1.747 1.00 94.56 78 LEU A O 1
ATOM 623 N N . LEU A 1 79 ? 2.767 -13.216 0.075 1.00 93.00 79 LEU A N 1
ATOM 624 C CA . LEU A 1 79 ? 3.039 -14.485 0.753 1.00 93.00 79 LEU A CA 1
ATOM 625 C C . LEU A 1 79 ? 3.844 -14.268 2.043 1.00 93.00 79 LEU A C 1
ATOM 627 O O . LEU A 1 79 ? 3.483 -14.807 3.090 1.00 93.00 79 LEU A O 1
ATOM 631 N N . ALA A 1 80 ? 4.877 -13.423 1.991 1.00 92.19 80 ALA A N 1
ATOM 632 C CA . ALA A 1 80 ? 5.660 -13.026 3.159 1.00 92.19 80 ALA A CA 1
ATOM 633 C C . ALA A 1 80 ? 4.799 -12.297 4.202 1.00 92.19 80 ALA A C 1
ATOM 635 O O . ALA A 1 80 ? 4.906 -12.579 5.395 1.00 92.19 80 ALA A O 1
ATOM 636 N N . ALA A 1 81 ? 3.892 -11.418 3.772 1.00 93.81 81 ALA A N 1
ATOM 637 C CA . ALA A 1 81 ? 2.966 -10.734 4.666 1.00 93.81 81 ALA A CA 1
ATOM 638 C C . ALA A 1 81 ? 1.958 -11.685 5.327 1.00 93.81 81 ALA A C 1
ATOM 640 O O . ALA A 1 81 ? 1.684 -11.552 6.519 1.00 93.81 81 ALA A O 1
ATOM 641 N N . ILE A 1 82 ? 1.433 -12.665 4.585 1.00 92.94 82 ILE A N 1
ATOM 642 C CA . ILE A 1 82 ? 0.537 -13.707 5.104 1.00 92.94 82 ILE A CA 1
ATOM 643 C C . ILE A 1 82 ? 1.277 -14.575 6.126 1.00 92.94 82 ILE A C 1
ATOM 645 O O . ILE A 1 82 ? 0.794 -14.755 7.245 1.00 92.94 82 ILE A O 1
ATOM 649 N N . GLY A 1 83 ? 2.469 -15.064 5.770 1.00 90.75 83 GLY A N 1
ATOM 650 C CA . GLY A 1 83 ? 3.322 -15.851 6.658 1.00 90.75 83 GLY A CA 1
ATOM 651 C C . GLY A 1 83 ? 3.678 -15.080 7.927 1.00 90.75 83 GLY A C 1
ATOM 652 O O . GLY A 1 83 ? 3.413 -15.554 9.029 1.00 90.75 83 GLY A O 1
ATOM 653 N N . GLY A 1 84 ? 4.174 -13.849 7.789 1.00 89.50 84 GLY A N 1
ATOM 654 C CA . GLY A 1 84 ? 4.506 -12.970 8.910 1.00 89.50 84 GLY A CA 1
ATOM 655 C C . GLY A 1 84 ? 3.304 -12.653 9.803 1.00 89.50 84 GLY A C 1
ATOM 656 O O . GLY A 1 84 ? 3.418 -12.672 11.028 1.00 89.50 84 GLY A O 1
ATOM 657 N N . ALA A 1 85 ? 2.121 -12.437 9.224 1.00 89.12 85 ALA A N 1
ATOM 658 C CA . ALA A 1 85 ? 0.901 -12.215 9.995 1.00 89.12 85 ALA A CA 1
ATOM 659 C C . ALA A 1 85 ? 0.483 -13.441 10.811 1.00 89.12 85 ALA A C 1
ATOM 661 O O . ALA A 1 85 ? 0.030 -13.296 11.952 1.00 89.12 85 ALA A O 1
ATOM 662 N N . PHE A 1 86 ? 0.645 -14.642 10.251 1.00 86.75 86 PHE A N 1
ATOM 663 C CA . PHE A 1 86 ? 0.399 -15.875 10.984 1.00 86.75 86 PHE A CA 1
ATOM 664 C C . PHE A 1 86 ? 1.461 -16.116 12.065 1.00 86.75 86 PHE A C 1
ATOM 666 O O . PHE A 1 86 ? 1.079 -16.421 13.192 1.00 86.75 86 PHE A O 1
ATOM 673 N N . LEU A 1 87 ? 2.744 -15.866 11.790 1.00 85.69 87 LEU A N 1
ATOM 674 C CA . LEU A 1 87 ? 3.825 -15.990 12.778 1.00 85.69 87 LEU A CA 1
ATOM 675 C C . LEU A 1 87 ? 3.646 -15.050 13.980 1.00 85.69 87 LEU A C 1
ATOM 677 O O . LEU A 1 87 ? 3.811 -15.468 15.121 1.00 85.69 87 LEU A O 1
ATOM 681 N N . ILE A 1 88 ? 3.243 -13.797 13.749 1.00 84.44 88 ILE A N 1
ATOM 682 C CA . ILE A 1 88 ? 2.993 -12.814 14.822 1.00 84.44 88 ILE A CA 1
ATOM 683 C C . ILE A 1 88 ? 1.789 -13.207 15.700 1.00 84.44 88 ILE A C 1
ATOM 685 O O . ILE A 1 88 ? 1.663 -12.746 16.837 1.00 84.44 88 ILE A O 1
ATOM 689 N N . GLY A 1 89 ? 0.893 -14.058 15.192 1.00 73.25 89 GLY A N 1
ATOM 690 C CA . GLY A 1 89 ? -0.327 -14.447 15.887 1.00 73.25 89 GLY A CA 1
ATOM 691 C C . GLY A 1 89 ? -1.378 -13.339 15.840 1.00 73.25 89 GLY A C 1
ATOM 692 O O . GLY A 1 89 ? -1.350 -12.385 16.614 1.00 73.25 89 GLY A O 1
ATOM 693 N N . MET A 1 90 ? -2.382 -13.481 14.970 1.00 71.88 90 MET A N 1
ATOM 694 C CA . MET A 1 90 ? -3.457 -12.481 14.810 1.00 71.88 90 MET A CA 1
ATOM 695 C C . MET A 1 90 ? -4.409 -12.398 16.023 1.00 71.88 90 MET A C 1
ATOM 697 O O . MET A 1 90 ? -5.263 -11.510 16.103 1.00 71.88 90 MET A O 1
ATOM 701 N N . ARG A 1 91 ? -4.272 -13.332 16.974 1.00 70.81 91 ARG A N 1
ATOM 702 C CA . ARG A 1 91 ? -4.981 -13.411 18.261 1.00 70.81 91 ARG A CA 1
ATOM 703 C C . ARG A 1 91 ? -4.005 -13.795 19.383 1.00 70.81 91 ARG A C 1
ATOM 705 O O . ARG A 1 91 ? -2.806 -13.934 19.152 1.00 70.81 91 ARG A O 1
ATOM 712 N N . ALA A 1 92 ? -4.509 -13.915 20.612 1.00 70.69 92 ALA A N 1
ATOM 713 C CA . ALA A 1 92 ? -3.760 -14.538 21.701 1.00 70.69 92 ALA A CA 1
ATOM 714 C C . ALA A 1 92 ? -3.258 -15.926 21.267 1.00 70.69 92 ALA A C 1
ATOM 716 O O . ALA A 1 92 ? -3.994 -16.677 20.621 1.00 70.69 92 ALA A O 1
ATOM 717 N N . LEU A 1 93 ? -1.997 -16.216 21.591 1.00 72.19 93 LEU A N 1
ATOM 718 C CA . LEU A 1 93 ? -1.342 -17.472 21.255 1.00 72.19 93 LEU A CA 1
ATOM 719 C C . LEU A 1 93 ? -1.983 -18.575 22.098 1.00 72.19 93 LEU A C 1
ATOM 721 O O . LEU A 1 93 ? -1.770 -18.660 23.301 1.00 72.19 93 LEU A O 1
ATOM 725 N N . THR A 1 94 ? -2.820 -19.377 21.455 1.00 78.31 94 THR A N 1
ATOM 726 C CA . THR A 1 94 ? -3.436 -20.581 22.017 1.00 78.31 94 THR A CA 1
ATOM 727 C C . THR A 1 94 ? -2.996 -21.773 21.173 1.00 78.31 94 THR A C 1
ATOM 729 O O .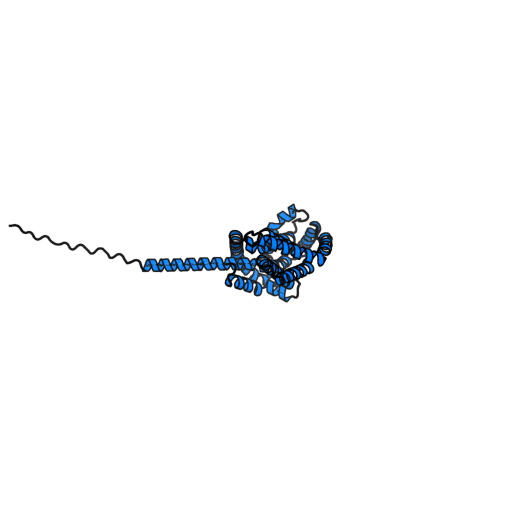 THR A 1 94 ? -2.764 -21.618 19.971 1.00 78.31 94 THR A O 1
ATOM 732 N N . ALA A 1 95 ? -2.907 -22.973 21.753 1.00 79.69 95 ALA A N 1
ATOM 733 C CA . ALA A 1 95 ? -2.535 -24.176 20.998 1.00 79.69 95 ALA A CA 1
ATOM 734 C C . ALA A 1 95 ? -3.430 -24.368 19.755 1.00 79.69 95 ALA A C 1
ATOM 736 O O . ALA A 1 95 ? -2.945 -24.637 18.657 1.00 79.69 95 ALA A O 1
ATOM 737 N N . GLN A 1 96 ? -4.731 -24.092 19.895 1.00 81.38 96 GLN A N 1
ATOM 738 C CA . GLN A 1 96 ? -5.695 -24.146 18.797 1.00 81.38 96 GLN A CA 1
ATOM 739 C C . GLN A 1 96 ? -5.442 -23.084 17.712 1.00 81.38 96 GLN A C 1
ATOM 741 O O . GLN A 1 96 ? -5.623 -23.364 16.525 1.00 81.38 96 GLN A O 1
ATOM 746 N N . SER A 1 97 ? -5.030 -21.861 18.075 1.00 79.69 97 SER A N 1
ATOM 747 C CA . SER A 1 97 ? -4.702 -20.837 17.074 1.00 79.69 97 SER A CA 1
ATOM 748 C C . SER A 1 97 ? -3.436 -21.186 16.302 1.00 79.69 97 SER A C 1
ATOM 750 O O . SER A 1 97 ? -3.422 -20.998 15.090 1.00 79.69 97 SER A O 1
ATOM 752 N N . VAL A 1 98 ? -2.419 -21.728 16.977 1.00 82.62 98 VAL A N 1
ATOM 753 C CA . VAL A 1 98 ? -1.159 -22.144 16.342 1.00 82.62 98 VAL A CA 1
ATOM 754 C C . VAL A 1 98 ? -1.400 -23.322 15.399 1.00 82.62 98 VAL A C 1
ATOM 756 O O . VAL A 1 98 ? -1.019 -23.252 14.234 1.00 82.62 98 VAL A O 1
ATOM 759 N N . ALA A 1 99 ? -2.125 -24.352 15.848 1.00 85.25 99 ALA A N 1
ATOM 760 C CA . ALA A 1 99 ? -2.488 -25.489 15.004 1.00 85.25 99 ALA A CA 1
ATOM 761 C C . ALA A 1 99 ? -3.265 -25.046 13.754 1.00 85.25 99 ALA A C 1
ATOM 763 O O . ALA A 1 99 ? -2.961 -25.472 12.643 1.00 85.25 99 ALA A O 1
ATOM 764 N N . ARG A 1 100 ? -4.224 -24.120 13.899 1.00 84.38 100 ARG A N 1
ATOM 765 C CA . ARG A 1 100 ? -4.953 -23.562 12.750 1.00 84.38 100 ARG A CA 1
ATOM 766 C C . ARG A 1 100 ? -4.029 -22.838 11.773 1.00 84.38 100 ARG A C 1
ATOM 768 O O . ARG A 1 100 ? -4.178 -23.007 10.569 1.00 84.38 100 ARG A O 1
ATOM 775 N N . GLN A 1 101 ? -3.123 -22.003 12.273 1.00 84.75 101 GLN A N 1
ATOM 776 C CA . GLN A 1 101 ? -2.177 -21.268 11.430 1.00 84.75 101 GLN A CA 1
ATOM 777 C C . GLN A 1 101 ? -1.262 -22.224 10.672 1.00 84.75 101 GLN A C 1
ATOM 779 O O . GLN A 1 101 ? -1.075 -22.053 9.472 1.00 84.75 101 GLN A O 1
ATOM 784 N N . PHE A 1 102 ? -0.780 -23.266 11.348 1.00 86.69 102 PHE A N 1
ATOM 785 C CA . PHE A 1 102 ? 0.005 -24.324 10.731 1.00 86.69 102 PHE A CA 1
ATOM 786 C C . PHE A 1 102 ? -0.770 -25.028 9.612 1.00 86.69 102 PHE A C 1
ATOM 788 O O . PHE A 1 102 ? -0.265 -25.131 8.500 1.00 86.69 102 PHE A O 1
ATOM 795 N N . VAL A 1 103 ? -2.026 -25.419 9.858 1.00 89.06 103 VAL A N 1
ATOM 796 C CA . VAL A 1 103 ? -2.890 -26.041 8.839 1.00 89.06 103 VAL A CA 1
ATOM 797 C C . VAL A 1 103 ? -3.101 -25.120 7.636 1.00 89.06 103 VAL A C 1
ATOM 799 O O . VAL A 1 103 ? -3.013 -25.579 6.502 1.00 89.06 103 VAL A O 1
ATOM 802 N N . VAL A 1 104 ? -3.351 -23.824 7.854 1.00 87.25 104 VAL A N 1
ATOM 803 C CA . VAL A 1 104 ? -3.523 -22.861 6.753 1.00 87.25 104 VAL A CA 1
ATOM 804 C C . VAL A 1 104 ? -2.236 -22.716 5.947 1.00 87.25 104 VAL A C 1
ATOM 806 O O . VAL A 1 104 ? -2.291 -22.793 4.725 1.00 87.25 104 VAL A O 1
ATOM 809 N N . VAL A 1 105 ? -1.088 -22.536 6.604 1.00 88.75 105 VAL A N 1
ATOM 810 C CA . VAL A 1 105 ? 0.214 -22.401 5.931 1.00 88.75 105 VAL A CA 1
ATOM 811 C C . VAL A 1 105 ? 0.561 -23.670 5.155 1.00 88.75 105 VAL A C 1
ATOM 813 O O . VAL A 1 105 ? 0.979 -23.574 4.005 1.00 88.75 105 VAL A O 1
ATOM 816 N N . LEU A 1 106 ? 0.328 -24.848 5.739 1.00 90.75 106 LEU A N 1
ATOM 817 C CA . LEU A 1 106 ? 0.564 -26.133 5.088 1.00 90.75 106 LEU A CA 1
ATOM 818 C C . LEU A 1 106 ? -0.343 -26.318 3.866 1.00 90.75 106 LEU A C 1
ATOM 820 O O . LEU A 1 106 ? 0.148 -26.617 2.781 1.00 90.75 106 LEU A O 1
ATOM 824 N N . ALA A 1 107 ? -1.650 -26.088 4.012 1.00 89.75 107 ALA A N 1
ATOM 825 C CA . ALA A 1 107 ? -2.605 -26.205 2.912 1.00 89.75 107 ALA A CA 1
ATOM 826 C C . ALA A 1 107 ? -2.276 -25.237 1.768 1.00 89.75 107 ALA A C 1
ATOM 828 O O . ALA A 1 107 ? -2.355 -25.599 0.594 1.00 89.75 107 ALA A O 1
ATOM 829 N N . LEU A 1 108 ? -1.873 -24.014 2.110 1.00 90.31 108 LEU A N 1
ATOM 830 C CA . LEU A 1 108 ? -1.491 -22.987 1.152 1.00 90.31 108 LEU A CA 1
ATOM 831 C C . LEU A 1 108 ? -0.181 -23.364 0.445 1.00 90.31 108 LEU A C 1
ATOM 833 O O . LEU A 1 108 ? -0.127 -23.307 -0.779 1.00 90.31 108 LEU A O 1
ATOM 837 N N . GLY A 1 109 ? 0.826 -23.840 1.182 1.00 87.94 109 GLY A N 1
ATOM 838 C CA . GLY A 1 109 ? 2.078 -24.354 0.622 1.00 87.94 109 GLY A CA 1
ATOM 839 C C . GLY A 1 109 ? 1.848 -25.504 -0.360 1.00 87.94 109 GLY A C 1
ATOM 840 O O . GLY A 1 109 ? 2.278 -25.416 -1.506 1.00 87.94 109 GLY A O 1
ATOM 841 N N . LEU A 1 110 ? 1.085 -26.525 0.044 1.00 91.19 110 LEU A N 1
ATOM 842 C CA . LEU A 1 110 ? 0.736 -27.662 -0.816 1.00 91.19 110 LEU A CA 1
ATOM 843 C C . LEU A 1 110 ? -0.027 -27.224 -2.072 1.00 91.19 110 LEU A C 1
ATOM 845 O O . LEU A 1 110 ? 0.301 -27.667 -3.171 1.00 91.19 110 LEU A O 1
ATOM 849 N N . SER A 1 111 ? -1.000 -26.319 -1.928 1.00 88.25 111 SER A N 1
ATOM 850 C CA . SER A 1 111 ? -1.780 -25.798 -3.059 1.00 88.25 111 SER A CA 1
ATOM 851 C C . SER A 1 111 ? -0.895 -25.054 -4.062 1.00 88.25 111 SER A C 1
ATOM 853 O O . SER A 1 111 ? -1.001 -25.275 -5.265 1.00 88.25 111 SER A O 1
ATOM 855 N N . LEU A 1 112 ? 0.013 -24.196 -3.585 1.00 88.62 112 LEU A N 1
ATOM 856 C CA . LEU A 1 112 ? 0.931 -23.455 -4.454 1.00 88.62 112 LEU A CA 1
ATOM 857 C C . LEU A 1 112 ? 1.949 -24.381 -5.133 1.00 88.62 112 LEU A C 1
ATOM 859 O O . LEU A 1 112 ? 2.236 -24.216 -6.318 1.00 88.62 112 LEU A O 1
ATOM 863 N N . THR A 1 113 ? 2.479 -25.378 -4.423 1.00 87.31 113 THR A N 1
ATOM 864 C CA . THR A 1 113 ? 3.373 -26.375 -5.027 1.00 87.31 113 THR A CA 1
ATOM 865 C C . THR A 1 113 ? 2.652 -27.177 -6.109 1.00 87.31 113 THR A C 1
ATOM 867 O O . THR A 1 113 ? 3.203 -27.350 -7.195 1.00 87.31 113 THR A O 1
ATOM 870 N N . TYR A 1 114 ? 1.412 -27.605 -5.854 1.00 88.56 114 TYR A N 1
ATOM 871 C CA . TYR A 1 114 ? 0.590 -28.333 -6.823 1.00 88.56 114 TYR A CA 1
ATOM 872 C C . TYR A 1 114 ? 0.319 -27.514 -8.093 1.00 88.56 114 TYR A C 1
ATOM 874 O O . TYR A 1 114 ? 0.428 -28.032 -9.200 1.00 88.56 114 TYR A O 1
ATOM 882 N N . LEU A 1 115 ? 0.059 -26.212 -7.948 1.00 86.25 115 LEU A N 1
ATOM 883 C CA . LEU A 1 115 ? -0.138 -25.286 -9.069 1.00 86.25 115 LEU A CA 1
ATOM 884 C C . LEU A 1 115 ? 1.160 -24.939 -9.829 1.00 86.25 115 LEU A C 1
ATOM 886 O O . LEU A 1 115 ? 1.136 -24.110 -10.736 1.00 86.25 115 LEU A O 1
ATOM 890 N N . GLY A 1 116 ? 2.301 -25.542 -9.478 1.00 85.06 116 GLY A N 1
ATOM 891 C CA . GLY A 1 116 ? 3.568 -25.354 -10.189 1.00 85.06 116 GLY A CA 1
ATOM 892 C C . GLY A 1 116 ? 4.251 -24.011 -9.921 1.00 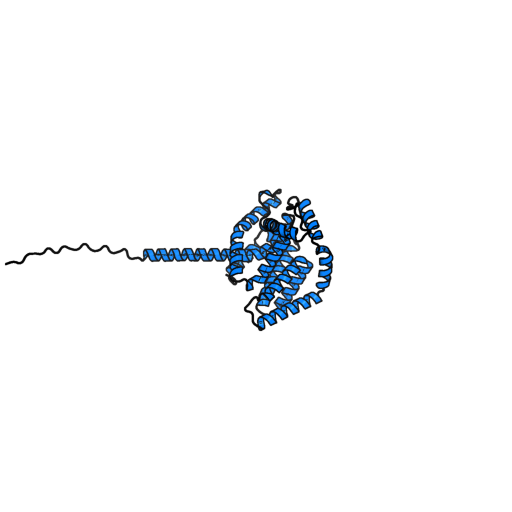85.06 116 GLY A C 1
ATOM 893 O O . GLY A 1 116 ? 5.158 -23.626 -10.664 1.00 85.06 116 GLY A O 1
ATOM 894 N N . VAL A 1 117 ? 3.865 -23.307 -8.850 1.00 85.56 117 VAL A N 1
ATOM 895 C CA . VAL A 1 117 ? 4.402 -21.980 -8.508 1.00 85.56 117 VAL A CA 1
ATOM 896 C C . VAL A 1 117 ? 5.918 -22.006 -8.342 1.00 85.56 117 VAL A C 1
ATOM 898 O O . VAL A 1 117 ? 6.585 -21.070 -8.760 1.00 85.56 117 VAL A O 1
ATOM 901 N N . THR A 1 118 ? 6.486 -23.091 -7.813 1.00 81.19 118 THR A N 1
ATOM 902 C CA . THR A 1 118 ? 7.940 -23.249 -7.640 1.00 81.19 118 THR A CA 1
ATOM 903 C C . THR A 1 118 ? 8.702 -23.245 -8.966 1.00 81.19 118 THR A C 1
ATOM 905 O O . THR A 1 118 ? 9.784 -22.671 -9.056 1.00 81.19 118 THR A O 1
ATOM 908 N N . ARG A 1 119 ? 8.137 -23.835 -10.026 1.00 83.31 119 ARG A N 1
ATOM 909 C CA . ARG A 1 119 ? 8.758 -23.830 -11.360 1.00 83.31 119 ARG A CA 1
ATOM 910 C C . ARG A 1 119 ? 8.728 -22.431 -11.964 1.00 83.31 119 ARG A C 1
ATOM 912 O O . ARG A 1 119 ? 9.748 -21.949 -12.445 1.00 83.31 119 ARG A O 1
ATOM 919 N N . TYR A 1 120 ? 7.573 -21.773 -11.886 1.00 84.06 120 TYR A N 1
ATOM 920 C CA . TYR A 1 120 ? 7.409 -20.398 -12.350 1.00 84.06 120 TYR A CA 1
ATOM 921 C C . TYR A 1 120 ? 8.316 -19.425 -11.577 1.00 84.06 120 TYR A C 1
ATOM 923 O O . TYR A 1 120 ? 8.963 -18.569 -12.176 1.00 84.06 120 TYR A O 1
ATOM 931 N N . ALA A 1 121 ? 8.439 -19.619 -10.260 1.00 78.50 121 ALA A N 1
ATOM 932 C CA . ALA A 1 121 ? 9.327 -18.865 -9.383 1.00 78.50 121 ALA A CA 1
ATOM 933 C C . ALA A 1 121 ? 10.777 -18.893 -9.854 1.00 78.50 121 ALA A C 1
ATOM 935 O O . ALA A 1 121 ? 11.394 -17.842 -9.989 1.00 78.50 121 ALA A O 1
ATOM 936 N N . ASN A 1 122 ? 11.300 -20.087 -10.127 1.00 81.88 122 ASN A N 1
ATOM 937 C CA . ASN A 1 122 ? 12.690 -20.262 -10.532 1.00 81.88 122 ASN A CA 1
ATOM 938 C C . ASN A 1 122 ? 12.982 -19.576 -11.872 1.00 81.88 122 ASN A C 1
ATOM 940 O O . ASN A 1 122 ? 14.030 -18.954 -12.023 1.00 81.88 122 ASN A O 1
ATOM 944 N N . LEU A 1 123 ? 12.044 -19.640 -12.824 1.00 84.12 123 LEU A N 1
ATOM 945 C CA . LEU A 1 123 ? 12.179 -18.983 -14.126 1.00 84.12 123 LEU A CA 1
ATOM 946 C C . LEU A 1 123 ? 12.200 -17.455 -14.000 1.00 84.12 123 LEU A C 1
ATOM 948 O O . LEU A 1 123 ? 13.064 -16.797 -14.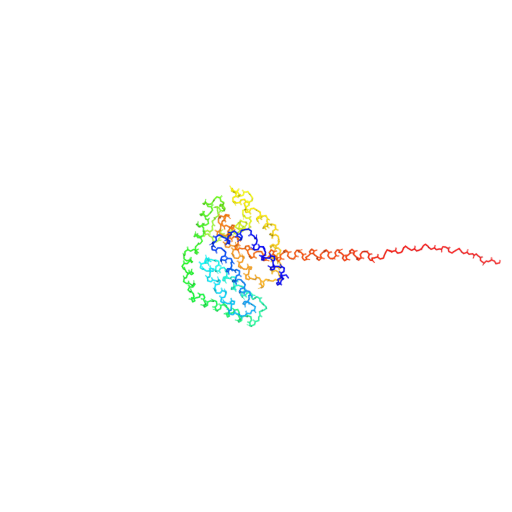576 1.00 84.12 123 LEU A O 1
ATOM 952 N N . GLU A 1 124 ? 11.268 -16.887 -13.236 1.00 83.19 124 GLU A N 1
ATOM 953 C CA . GLU A 1 124 ? 11.189 -15.437 -13.035 1.00 83.19 124 GLU A CA 1
ATOM 954 C C . GLU A 1 124 ? 12.353 -14.914 -12.185 1.00 83.19 124 GLU A C 1
ATOM 956 O O . GLU A 1 124 ? 12.917 -13.865 -12.490 1.00 83.19 124 GLU A O 1
ATOM 961 N N . PHE A 1 125 ? 12.777 -15.660 -11.161 1.00 79.12 125 PHE A N 1
ATOM 962 C CA . PHE A 1 125 ? 13.936 -15.301 -10.346 1.00 79.12 125 PHE A CA 1
ATOM 963 C C . PHE A 1 125 ? 15.234 -15.329 -11.162 1.00 79.12 125 PHE A C 1
ATOM 965 O O . PHE A 1 125 ? 16.049 -14.421 -11.035 1.00 79.12 125 PHE A O 1
ATOM 972 N N . ALA A 1 126 ? 15.403 -16.298 -12.064 1.00 81.38 126 ALA A N 1
ATOM 973 C CA . ALA A 1 126 ? 16.548 -16.321 -12.974 1.00 81.38 126 ALA A CA 1
ATOM 974 C C . ALA A 1 126 ? 16.574 -15.111 -13.929 1.00 81.38 126 ALA A C 1
ATOM 976 O O . ALA A 1 126 ? 17.647 -14.643 -14.300 1.00 81.38 126 ALA A O 1
ATOM 977 N N . ARG A 1 127 ? 15.405 -14.581 -14.315 1.00 79.12 127 ARG A N 1
ATOM 978 C CA . ARG A 1 127 ? 15.289 -13.417 -15.213 1.00 79.12 127 ARG A CA 1
ATOM 979 C C . ARG A 1 127 ? 15.449 -12.076 -14.494 1.00 79.12 127 ARG A C 1
ATOM 981 O O . ARG A 1 127 ? 16.106 -11.174 -15.010 1.00 79.12 127 ARG A O 1
ATOM 988 N N . PHE A 1 128 ? 14.840 -11.933 -13.318 1.00 78.00 128 PHE A N 1
ATOM 989 C CA . PHE A 1 128 ? 14.651 -10.639 -12.648 1.00 78.00 128 PHE A CA 1
ATOM 990 C C . PHE A 1 128 ? 15.240 -10.562 -11.235 1.00 78.00 128 PHE A C 1
ATOM 992 O O . PHE A 1 128 ? 15.169 -9.509 -10.609 1.00 78.00 128 PHE A O 1
ATOM 999 N N . GLY A 1 129 ? 15.829 -11.642 -10.718 1.00 77.12 129 GLY A N 1
ATOM 1000 C CA . GLY A 1 129 ? 16.374 -11.708 -9.358 1.00 77.12 129 GLY A CA 1
ATOM 1001 C C . GLY A 1 129 ? 17.707 -10.983 -9.157 1.00 77.12 129 GLY A C 1
ATOM 1002 O O . GLY A 1 129 ? 18.211 -10.962 -8.037 1.00 77.12 129 GLY A O 1
ATOM 1003 N N . SER A 1 130 ? 18.289 -10.390 -10.206 1.00 85.75 130 SER A N 1
ATOM 1004 C CA . SER A 1 130 ? 19.553 -9.658 -10.100 1.00 85.75 130 SER A CA 1
ATOM 1005 C C . SER A 1 130 ? 19.323 -8.160 -9.871 1.00 85.75 130 SER A C 1
ATOM 1007 O O . SER A 1 130 ? 18.515 -7.529 -10.560 1.00 85.75 130 SER A O 1
ATOM 1009 N N . LEU A 1 131 ? 20.062 -7.574 -8.921 1.00 84.38 131 LEU A N 1
ATOM 1010 C CA . LEU A 1 131 ? 20.057 -6.123 -8.682 1.00 84.38 131 LEU A CA 1
ATOM 1011 C C . LEU A 1 131 ? 20.529 -5.338 -9.910 1.00 84.38 131 LEU A C 1
ATOM 1013 O O . LEU A 1 131 ? 20.060 -4.234 -10.159 1.00 84.38 131 LEU A O 1
ATOM 1017 N N . GLU A 1 132 ? 21.381 -5.946 -10.725 1.00 86.25 132 GLU A N 1
ATOM 1018 C CA . GLU A 1 132 ? 21.831 -5.406 -12.003 1.00 86.25 132 GLU A CA 1
ATOM 1019 C C . GLU A 1 132 ? 20.664 -5.234 -12.994 1.00 86.25 132 GLU A C 1
ATOM 1021 O O . GLU A 1 132 ? 20.518 -4.186 -13.625 1.00 86.25 132 GLU A O 1
ATOM 1026 N N . THR A 1 133 ? 19.764 -6.222 -13.090 1.00 86.88 133 THR A N 1
ATOM 1027 C CA . THR A 1 133 ? 18.538 -6.113 -13.901 1.00 86.88 133 THR A CA 1
ATOM 1028 C C . THR A 1 133 ? 17.635 -4.996 -13.374 1.00 86.88 133 THR A C 1
ATOM 1030 O O . THR A 1 133 ? 17.071 -4.231 -14.161 1.00 86.88 133 THR A O 1
ATOM 1033 N N . VAL A 1 134 ? 17.515 -4.874 -12.046 1.00 86.62 134 VAL A N 1
ATOM 1034 C CA . VAL A 1 134 ? 16.740 -3.801 -11.404 1.00 86.62 134 VAL A CA 1
ATOM 1035 C C . VAL A 1 134 ? 17.340 -2.432 -11.725 1.00 86.62 134 VAL A C 1
ATOM 1037 O O . VAL A 1 134 ? 16.603 -1.541 -12.145 1.00 86.62 134 VAL A O 1
ATOM 1040 N N . GLN A 1 135 ? 18.661 -2.274 -11.611 1.00 89.19 135 GLN A N 1
ATOM 1041 C CA . GLN A 1 135 ? 19.360 -1.033 -11.941 1.00 89.19 135 GLN A CA 1
ATOM 1042 C C . GLN A 1 135 ? 19.167 -0.655 -13.409 1.00 89.19 135 GLN A C 1
ATOM 1044 O O . GLN A 1 135 ? 18.834 0.490 -13.701 1.00 89.19 135 GLN A O 1
ATOM 1049 N N . ARG A 1 136 ? 19.293 -1.608 -14.341 1.00 89.31 136 ARG A N 1
ATOM 1050 C CA . ARG A 1 136 ? 19.061 -1.354 -15.773 1.00 89.31 136 ARG A CA 1
ATOM 1051 C C . ARG A 1 136 ? 17.635 -0.893 -16.046 1.00 89.31 136 ARG A C 1
ATOM 1053 O O . ARG A 1 136 ? 17.445 0.112 -16.723 1.00 89.31 136 ARG A O 1
ATOM 1060 N N . SER A 1 137 ? 16.640 -1.577 -15.476 1.00 87.56 137 SER A N 1
ATOM 1061 C CA . SER A 1 137 ? 15.232 -1.191 -15.625 1.00 87.56 137 SER A CA 1
ATOM 1062 C C . SER A 1 137 ? 14.941 0.182 -15.015 1.00 87.56 137 SER A C 1
ATOM 1064 O O . SER A 1 137 ? 14.173 0.958 -15.585 1.00 87.56 137 SER A O 1
ATOM 1066 N N . ARG A 1 138 ? 15.537 0.491 -13.859 1.00 88.44 138 ARG A N 1
ATOM 1067 C CA . ARG A 1 138 ? 15.389 1.786 -13.190 1.00 88.44 138 ARG A CA 1
ATOM 1068 C C . ARG A 1 138 ? 16.044 2.903 -14.000 1.00 88.44 138 ARG A C 1
ATOM 1070 O O . ARG A 1 138 ? 15.412 3.936 -14.202 1.00 88.44 138 ARG A O 1
ATOM 1077 N N . ALA A 1 139 ? 17.276 2.698 -14.461 1.00 88.25 139 ALA A N 1
ATOM 1078 C CA . ALA A 1 139 ? 18.042 3.667 -15.240 1.00 88.25 139 ALA A CA 1
ATOM 1079 C C . ALA A 1 139 ? 17.368 3.971 -16.583 1.00 88.25 139 ALA A C 1
ATOM 1081 O O . ALA A 1 139 ? 17.281 5.136 -16.968 1.00 88.25 139 ALA A O 1
ATOM 1082 N N . ASP A 1 140 ? 16.829 2.950 -17.252 1.00 87.88 140 ASP A N 1
ATOM 1083 C CA . ASP A 1 140 ? 16.022 3.126 -18.458 1.00 87.88 140 ASP A CA 1
ATOM 1084 C C . ASP A 1 140 ? 14.784 3.985 -18.173 1.00 87.88 140 ASP A C 1
ATOM 1086 O O . ASP A 1 140 ? 14.575 5.009 -18.823 1.00 87.88 140 ASP A O 1
ATOM 1090 N N . ALA A 1 141 ? 14.022 3.662 -17.123 1.00 86.81 141 ALA A N 1
ATOM 1091 C CA . ALA A 1 141 ? 12.854 4.447 -16.727 1.00 86.81 141 ALA A CA 1
ATOM 1092 C C . ALA A 1 141 ? 13.208 5.891 -16.326 1.00 86.81 141 ALA A C 1
ATOM 1094 O O . ALA A 1 141 ? 12.426 6.805 -16.581 1.00 86.81 141 ALA A O 1
ATOM 1095 N N . ALA A 1 142 ? 14.368 6.105 -15.702 1.00 87.44 142 ALA A N 1
ATOM 1096 C CA . ALA A 1 142 ? 14.821 7.420 -15.264 1.00 87.44 142 ALA A CA 1
ATOM 1097 C C . ALA A 1 142 ? 15.358 8.291 -16.408 1.00 87.44 142 ALA A C 1
ATOM 1099 O O . ALA A 1 142 ? 15.257 9.513 -16.321 1.00 87.44 142 ALA A O 1
ATOM 1100 N N . ARG A 1 143 ? 15.916 7.697 -17.471 1.00 86.50 143 ARG A N 1
ATOM 1101 C CA . ARG A 1 143 ? 16.494 8.432 -18.612 1.00 86.50 143 ARG A CA 1
ATOM 1102 C C . ARG A 1 143 ? 15.514 8.627 -19.766 1.00 86.50 143 ARG A C 1
ATOM 1104 O O . ARG A 1 143 ? 15.509 9.689 -20.375 1.00 86.50 143 ARG A O 1
ATOM 1111 N N . SER A 1 144 ? 14.690 7.624 -20.066 1.00 82.19 144 SER A N 1
ATOM 1112 C CA . SER A 1 144 ? 13.744 7.666 -21.192 1.00 82.19 144 SER A CA 1
ATOM 1113 C C . SER A 1 144 ? 12.491 8.499 -20.905 1.00 82.19 144 SER A C 1
ATOM 1115 O O . SER A 1 144 ? 11.803 8.942 -21.825 1.00 82.19 144 SER A O 1
ATOM 1117 N N . ALA A 1 145 ? 12.168 8.720 -19.630 1.00 78.06 145 ALA A N 1
ATOM 1118 C CA . ALA A 1 145 ? 10.962 9.425 -19.234 1.00 78.06 145 ALA A CA 1
ATOM 1119 C C . ALA A 1 145 ? 11.185 10.930 -19.077 1.00 78.06 145 ALA A C 1
ATOM 1121 O O . ALA A 1 145 ? 12.089 11.363 -18.368 1.00 78.06 145 ALA A O 1
ATOM 1122 N N . GLN A 1 146 ? 10.250 11.730 -19.597 1.00 77.88 146 GLN A N 1
ATOM 1123 C CA . GLN A 1 146 ? 10.215 13.182 -19.358 1.00 77.88 146 GLN A CA 1
ATOM 1124 C C . GLN A 1 146 ? 10.095 13.556 -17.870 1.00 77.88 146 GLN A C 1
ATOM 1126 O O . GLN A 1 146 ? 10.434 14.665 -17.480 1.00 77.88 146 GLN A O 1
ATOM 1131 N N . SER A 1 147 ? 9.609 12.631 -17.038 1.00 82.12 147 SER A N 1
ATOM 1132 C CA . SER A 1 147 ? 9.483 12.773 -15.584 1.00 82.12 147 SER A CA 1
ATOM 1133 C C . SER A 1 147 ? 10.312 11.720 -14.835 1.00 82.12 147 SER A C 1
ATOM 1135 O O . SER A 1 147 ? 9.839 11.123 -13.860 1.00 82.12 147 SER A O 1
ATOM 1137 N N . GLY A 1 148 ? 11.498 11.397 -15.353 1.00 83.62 148 GLY A N 1
ATOM 1138 C CA . GLY A 1 148 ? 12.459 10.521 -14.688 1.00 83.62 148 GLY A CA 1
ATOM 1139 C C . GLY A 1 148 ? 13.098 11.180 -13.461 1.00 83.62 148 GLY A C 1
ATOM 1140 O O . GLY A 1 148 ? 13.188 12.404 -13.383 1.00 83.62 148 GLY A O 1
ATOM 1141 N N . PHE A 1 149 ? 13.520 10.383 -12.477 1.00 86.75 149 PHE A N 1
ATOM 1142 C CA . PHE A 1 149 ? 14.178 10.881 -11.265 1.00 86.75 149 PHE A CA 1
ATOM 1143 C C . PHE A 1 149 ? 15.253 9.920 -10.749 1.00 86.75 149 PHE A C 1
ATOM 1145 O O . PHE A 1 149 ? 15.184 8.713 -10.977 1.00 86.75 149 PHE A O 1
ATOM 1152 N N . GLY A 1 150 ? 16.224 10.458 -10.002 1.00 82.50 150 GLY A N 1
ATOM 1153 C CA . GLY A 1 150 ? 17.287 9.668 -9.374 1.00 82.50 150 GLY A CA 1
ATOM 1154 C C . GLY A 1 150 ? 18.174 8.944 -10.388 1.00 82.50 150 GLY A C 1
ATOM 1155 O O . GLY A 1 150 ? 18.421 7.753 -10.222 1.00 82.50 150 GLY A O 1
ATOM 1156 N N . GLN A 1 151 ? 18.601 9.647 -11.444 1.00 82.75 151 GLN A N 1
ATOM 1157 C CA . GLN A 1 151 ? 19.475 9.105 -12.494 1.00 82.75 151 GLN A CA 1
ATOM 1158 C C . GLN A 1 151 ? 20.894 8.807 -11.990 1.00 82.75 151 GLN A C 1
ATOM 1160 O O . GLN A 1 151 ? 21.543 7.898 -12.501 1.00 82.75 151 GLN A O 1
ATOM 1165 N N . ASP A 1 152 ? 21.337 9.542 -10.971 1.00 82.62 152 ASP A N 1
ATOM 1166 C CA . ASP A 1 152 ? 22.689 9.462 -10.396 1.00 82.62 152 ASP A CA 1
ATOM 1167 C C . ASP A 1 152 ? 22.823 8.325 -9.373 1.00 82.62 152 ASP A C 1
ATOM 1169 O O . ASP A 1 152 ? 23.865 8.135 -8.750 1.00 82.62 152 ASP A O 1
ATOM 1173 N N . VAL A 1 153 ? 21.732 7.593 -9.156 1.00 82.81 153 VAL A N 1
ATOM 1174 C CA . VAL A 1 153 ? 21.612 6.594 -8.109 1.00 82.81 153 VAL A CA 1
ATOM 1175 C C . VAL A 1 153 ? 21.862 5.209 -8.690 1.00 82.81 153 VAL A C 1
ATOM 1177 O O . VAL A 1 153 ? 21.227 4.805 -9.668 1.00 82.81 153 VAL A O 1
ATOM 1180 N N . ASP A 1 154 ? 22.760 4.466 -8.051 1.00 85.31 154 ASP A N 1
ATOM 1181 C CA . ASP A 1 154 ? 23.063 3.089 -8.415 1.00 85.31 154 ASP A CA 1
ATOM 1182 C C . ASP A 1 154 ? 22.478 2.102 -7.401 1.00 85.31 154 ASP A C 1
ATOM 1184 O O . ASP A 1 154 ? 22.860 2.101 -6.232 1.00 85.31 154 ASP A O 1
ATOM 1188 N N . VAL A 1 155 ? 21.550 1.253 -7.851 1.00 87.56 155 VAL A N 1
ATOM 1189 C CA . VAL A 1 155 ? 20.952 0.178 -7.046 1.00 87.56 155 VAL A CA 1
ATOM 1190 C C . VAL A 1 155 ? 21.509 -1.211 -7.377 1.00 87.56 155 VAL A C 1
ATOM 1192 O O . VAL A 1 155 ? 20.963 -2.205 -6.89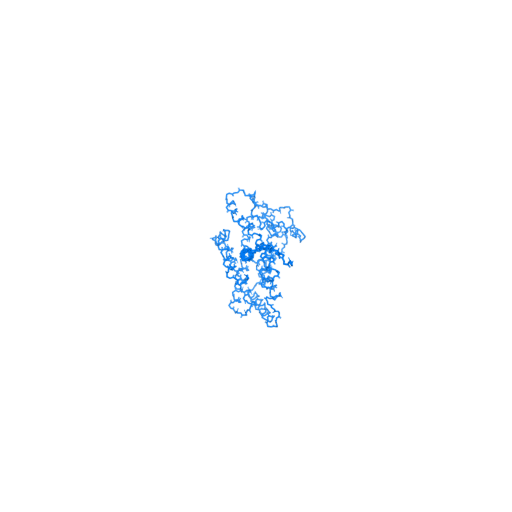9 1.00 87.56 155 VAL A O 1
ATOM 1195 N N . SER A 1 156 ? 22.596 -1.300 -8.156 1.00 87.19 156 SER A N 1
ATOM 1196 C CA . SER A 1 156 ? 23.293 -2.562 -8.468 1.00 87.19 156 SER A CA 1
ATOM 1197 C C . SER A 1 156 ? 23.869 -3.244 -7.218 1.00 87.19 156 SER A C 1
ATOM 1199 O O . SER A 1 156 ? 23.993 -4.468 -7.162 1.00 87.19 156 SER A O 1
ATOM 1201 N N . SER A 1 157 ? 24.165 -2.456 -6.178 1.00 88.94 157 SER A N 1
ATOM 1202 C CA . SER A 1 157 ? 24.634 -2.921 -4.875 1.00 88.94 157 SER A CA 1
ATOM 1203 C C . SER A 1 157 ? 23.554 -2.792 -3.800 1.00 88.94 157 SER A C 1
ATOM 1205 O O . SER A 1 157 ? 22.742 -1.866 -3.808 1.00 88.94 157 SER A O 1
ATOM 1207 N N . THR A 1 158 ? 23.584 -3.678 -2.800 1.00 87.44 158 THR A N 1
ATOM 1208 C CA . THR A 1 158 ? 22.671 -3.618 -1.645 1.00 87.44 158 THR A CA 1
ATOM 1209 C C . THR A 1 158 ? 22.771 -2.280 -0.907 1.00 87.44 158 THR A C 1
ATOM 1211 O O . THR A 1 158 ? 21.754 -1.712 -0.521 1.00 87.44 158 THR A O 1
ATOM 1214 N N . SER A 1 159 ? 23.987 -1.745 -0.746 1.00 88.31 159 SER A N 1
ATOM 1215 C CA . SER A 1 159 ? 24.215 -0.446 -0.097 1.00 88.31 159 SER A CA 1
ATOM 1216 C C . SER A 1 159 ? 23.554 0.700 -0.871 1.00 88.31 159 SER A C 1
ATOM 1218 O O . SER A 1 159 ? 22.821 1.503 -0.290 1.00 88.31 159 SER A O 1
ATOM 1220 N N . GLY A 1 160 ? 23.735 0.729 -2.195 1.00 87.69 160 GLY A N 1
ATOM 1221 C CA . GLY A 1 160 ? 23.111 1.724 -3.066 1.00 87.69 160 GLY A CA 1
ATOM 1222 C C . GLY A 1 160 ? 21.584 1.607 -3.118 1.00 87.69 160 GLY A C 1
ATOM 1223 O O . GLY A 1 160 ? 20.865 2.604 -3.040 1.00 87.69 160 GLY A O 1
ATOM 1224 N N . ALA A 1 161 ? 21.049 0.383 -3.119 1.00 88.25 161 ALA A N 1
ATOM 1225 C CA . ALA A 1 161 ? 19.611 0.160 -3.001 1.00 88.25 161 ALA A CA 1
ATOM 1226 C C . ALA A 1 161 ? 19.050 0.735 -1.688 1.00 88.25 161 ALA A C 1
ATOM 1228 O O . ALA A 1 161 ? 18.022 1.412 -1.707 1.00 88.25 161 ALA A O 1
ATOM 1229 N N . LEU A 1 162 ? 19.738 0.528 -0.557 1.00 91.25 162 LEU A N 1
ATOM 1230 C CA . LEU A 1 162 ? 19.309 1.046 0.745 1.00 91.25 162 LEU A CA 1
ATOM 1231 C C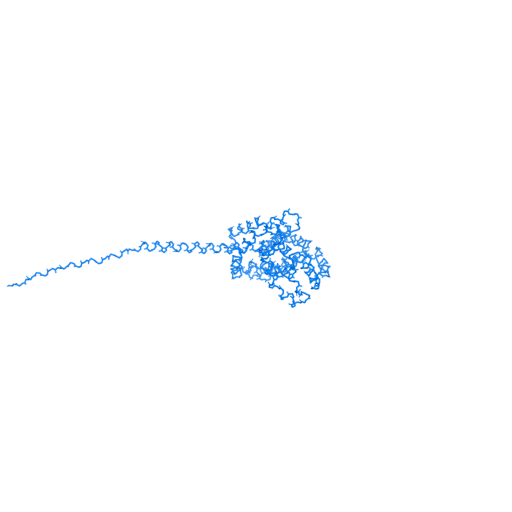 . LEU A 1 162 ? 19.348 2.578 0.816 1.00 91.25 162 LEU A C 1
ATOM 1233 O O . LEU A 1 162 ? 18.406 3.181 1.335 1.00 91.25 162 LEU A O 1
ATOM 1237 N N . SER A 1 163 ? 20.388 3.218 0.275 1.00 90.38 163 SER A N 1
ATOM 1238 C CA . SER A 1 163 ? 20.504 4.686 0.268 1.00 90.38 163 SER A CA 1
ATOM 1239 C C . SER A 1 163 ? 19.439 5.364 -0.605 1.00 90.38 163 SER A C 1
ATOM 1241 O O . SER A 1 163 ? 19.070 6.512 -0.359 1.00 90.38 163 SER A O 1
ATOM 1243 N N . THR A 1 164 ? 18.878 4.635 -1.572 1.00 89.19 164 THR A N 1
ATOM 1244 C CA . THR A 1 164 ? 17.814 5.109 -2.470 1.00 89.19 164 THR A CA 1
ATOM 1245 C C . THR A 1 164 ? 16.438 5.144 -1.811 1.00 89.19 164 THR A C 1
ATOM 1247 O O . THR A 1 164 ? 15.578 5.932 -2.214 1.00 89.19 164 THR A O 1
ATOM 1250 N N . ILE A 1 165 ? 16.204 4.298 -0.801 1.00 93.31 165 ILE A N 1
ATOM 1251 C CA . ILE A 1 165 ? 14.880 4.100 -0.194 1.00 93.31 165 ILE A CA 1
ATOM 1252 C C . ILE A 1 165 ? 14.240 5.422 0.263 1.00 93.31 165 ILE A C 1
ATOM 1254 O O . ILE A 1 165 ? 13.083 5.640 -0.102 1.00 93.31 165 ILE A O 1
ATOM 1258 N N . PRO A 1 166 ? 14.919 6.323 1.005 1.00 93.69 166 PRO A N 1
ATOM 1259 C CA . PRO A 1 166 ? 14.300 7.561 1.476 1.00 93.69 166 PRO A CA 1
ATOM 1260 C C . PRO A 1 166 ? 13.794 8.438 0.327 1.00 93.69 166 PRO A C 1
ATOM 1262 O O . PRO A 1 166 ? 12.636 8.860 0.331 1.00 93.69 166 PRO A O 1
ATOM 1265 N N . LEU A 1 167 ? 14.631 8.652 -0.694 1.00 91.50 167 LEU A N 1
ATOM 1266 C CA . LEU A 1 167 ? 14.272 9.446 -1.867 1.00 91.50 167 LEU A CA 1
ATOM 1267 C C . LEU A 1 167 ? 13.138 8.783 -2.656 1.00 91.50 167 LEU A C 1
ATOM 1269 O O . LEU A 1 167 ? 12.160 9.437 -3.016 1.00 91.50 167 LEU A O 1
ATOM 1273 N N . GLY A 1 168 ? 13.235 7.473 -2.883 1.00 91.44 168 GLY A N 1
ATOM 1274 C CA . GLY A 1 168 ? 12.213 6.713 -3.589 1.00 91.44 168 GLY A CA 1
ATOM 1275 C C . GLY A 1 168 ? 10.865 6.728 -2.866 1.00 91.44 168 GLY A C 1
ATOM 1276 O O . GLY A 1 168 ? 9.838 6.835 -3.524 1.00 91.44 168 GLY A O 1
ATOM 1277 N N . ILE A 1 169 ? 10.843 6.680 -1.528 1.00 94.81 169 ILE A N 1
ATOM 1278 C CA . ILE A 1 169 ? 9.609 6.798 -0.737 1.00 94.81 169 ILE A CA 1
ATOM 1279 C C . ILE A 1 169 ? 8.998 8.186 -0.920 1.00 94.81 169 ILE A C 1
ATOM 1281 O O . ILE A 1 169 ? 7.789 8.290 -1.129 1.00 94.81 169 ILE A O 1
ATOM 1285 N N . VAL A 1 170 ? 9.810 9.248 -0.879 1.00 93.94 170 VAL A N 1
ATOM 1286 C CA . VAL A 1 170 ? 9.323 10.618 -1.091 1.00 93.94 170 VAL A CA 1
ATOM 1287 C C . VAL A 1 170 ? 8.685 10.750 -2.473 1.00 93.94 170 VAL A C 1
ATOM 1289 O O . VAL A 1 170 ? 7.555 11.220 -2.586 1.00 93.94 170 VAL A O 1
ATOM 1292 N N . TYR A 1 171 ? 9.354 10.271 -3.518 1.00 92.94 171 TYR A N 1
ATOM 1293 C CA . TYR A 1 171 ? 8.814 10.326 -4.874 1.00 92.94 171 TYR A CA 1
ATOM 1294 C C . TYR A 1 171 ? 7.579 9.436 -5.045 1.00 92.94 171 TYR A C 1
ATOM 1296 O O . TYR A 1 171 ? 6.567 9.880 -5.579 1.00 92.94 171 TYR A O 1
ATOM 1304 N N . LEU A 1 172 ? 7.604 8.207 -4.533 1.00 93.75 172 LEU A N 1
ATOM 1305 C CA . LEU A 1 172 ? 6.472 7.288 -4.609 1.00 93.75 172 LEU A CA 1
ATOM 1306 C C . LEU A 1 172 ? 5.230 7.857 -3.914 1.00 93.75 172 LEU A C 1
ATOM 1308 O O . LEU A 1 172 ? 4.131 7.799 -4.465 1.00 93.75 172 LEU A O 1
ATOM 1312 N N . LEU A 1 173 ? 5.386 8.409 -2.708 1.00 93.50 173 LEU A N 1
ATOM 1313 C CA . LEU A 1 173 ? 4.261 8.875 -1.902 1.00 93.50 173 LEU A CA 1
ATOM 1314 C C . LEU A 1 173 ? 3.808 10.288 -2.262 1.00 93.50 173 LEU A C 1
ATOM 1316 O O . LEU A 1 173 ? 2.612 10.544 -2.177 1.00 93.50 173 LEU A O 1
ATOM 1320 N N . PHE A 1 174 ? 4.704 11.191 -2.665 1.00 93.19 174 PHE A N 1
ATOM 1321 C CA . PHE A 1 174 ? 4.372 12.612 -2.808 1.00 93.19 174 PHE A CA 1
ATOM 1322 C C . PHE A 1 174 ? 4.462 13.159 -4.231 1.00 93.19 174 PHE A C 1
ATOM 1324 O O . PHE A 1 174 ? 3.860 14.201 -4.471 1.00 93.19 174 PHE A O 1
ATOM 1331 N N . ALA A 1 175 ? 5.126 12.482 -5.172 1.00 90.81 175 ALA A N 1
ATOM 1332 C CA . ALA A 1 175 ? 5.145 12.926 -6.566 1.00 90.81 175 ALA A CA 1
ATOM 1333 C C . ALA A 1 175 ? 3.835 12.534 -7.294 1.00 90.81 175 ALA A C 1
ATOM 1335 O O . ALA A 1 175 ? 3.191 11.555 -6.917 1.00 90.81 175 ALA A O 1
ATOM 1336 N N . PRO A 1 176 ? 3.401 13.236 -8.348 1.00 90.31 176 PRO A N 1
ATOM 1337 C CA . PRO A 1 176 ? 4.062 14.380 -8.960 1.00 90.31 176 PRO A CA 1
ATOM 1338 C C . PRO A 1 176 ? 3.967 15.635 -8.091 1.00 90.31 176 PRO A C 1
ATOM 1340 O O . PRO A 1 176 ? 2.924 15.929 -7.507 1.00 90.31 176 PRO A O 1
ATOM 1343 N N . PHE A 1 177 ? 5.068 16.379 -8.021 1.00 89.88 177 PHE A N 1
ATOM 1344 C CA . PHE A 1 177 ? 5.082 17.693 -7.385 1.00 89.88 177 PHE A CA 1
ATOM 1345 C C . PHE A 1 177 ? 4.582 18.774 -8.357 1.00 89.88 177 PHE A C 1
ATOM 1347 O O . PHE A 1 177 ? 4.724 18.598 -9.568 1.00 89.88 177 PHE A O 1
ATOM 1354 N N . PRO A 1 178 ? 4.051 19.917 -7.877 1.00 86.06 178 PRO A N 1
ATOM 1355 C CA . PRO A 1 178 ? 3.468 20.944 -8.746 1.00 86.06 178 PRO A CA 1
ATOM 1356 C C . PRO A 1 178 ? 4.428 21.490 -9.810 1.00 86.06 178 PRO A C 1
ATOM 1358 O O . PRO A 1 178 ? 4.007 21.807 -10.915 1.00 86.06 178 PRO A O 1
ATOM 1361 N N . TRP A 1 179 ? 5.725 21.542 -9.503 1.00 85.12 179 TRP A N 1
ATOM 1362 C CA . TRP A 1 179 ? 6.775 22.007 -10.416 1.00 85.12 179 TRP A CA 1
ATOM 1363 C C . TRP A 1 179 ? 7.264 20.945 -11.415 1.00 85.12 179 TRP A C 1
ATOM 1365 O O . TRP A 1 179 ? 8.049 21.263 -12.298 1.00 85.12 179 TRP A O 1
ATOM 1375 N N . GLN A 1 180 ? 6.834 19.685 -11.293 1.00 78.06 180 GLN A N 1
ATOM 1376 C CA . GLN A 1 180 ? 7.237 18.589 -12.193 1.00 78.06 180 GLN A CA 1
ATOM 1377 C C . GLN A 1 180 ? 6.274 18.386 -13.370 1.00 78.06 180 GLN A C 1
ATOM 1379 O O . GLN A 1 180 ? 6.415 17.437 -14.141 1.00 78.06 180 GLN A O 1
ATOM 1384 N N . LEU A 1 181 ? 5.255 19.232 -13.482 1.00 77.50 181 LEU A N 1
ATOM 1385 C CA . LEU A 1 181 ? 4.165 19.054 -14.428 1.00 77.50 181 LEU A CA 1
ATOM 1386 C C . LEU A 1 181 ? 4.499 19.785 -15.725 1.00 77.50 181 LEU A C 1
ATOM 1388 O O . LEU A 1 181 ? 4.396 21.004 -15.803 1.00 77.50 181 LEU A O 1
ATOM 1392 N N . GLY A 1 182 ? 4.885 19.024 -16.746 1.00 70.06 182 GLY A N 1
ATOM 1393 C CA . GLY A 1 182 ? 5.176 19.542 -18.084 1.00 70.06 182 GLY A CA 1
ATOM 1394 C C . GLY A 1 182 ? 3.986 19.483 -19.046 1.00 70.06 182 GLY A C 1
ATOM 1395 O O . GLY A 1 182 ? 4.071 20.002 -20.153 1.00 70.06 182 GLY A O 1
ATOM 1396 N N . SER A 1 183 ? 2.873 18.838 -18.668 1.00 79.62 183 SER A N 1
ATOM 1397 C CA . SER A 1 183 ? 1.715 18.662 -19.556 1.00 79.62 183 SER A CA 1
ATOM 1398 C C . SER A 1 183 ? 0.363 18.819 -18.859 1.00 79.62 183 SER A C 1
ATOM 1400 O O . SER A 1 183 ? 0.203 18.517 -17.676 1.00 79.62 183 SER A O 1
ATOM 1402 N N . LEU A 1 184 ? -0.648 19.194 -19.646 1.00 77.00 184 LEU A N 1
ATOM 1403 C CA . LEU A 1 184 ? -2.048 19.334 -19.221 1.00 77.00 184 LEU A CA 1
ATOM 1404 C C . LEU A 1 184 ? -2.641 18.022 -18.670 1.00 77.00 184 LEU A C 1
ATOM 1406 O O . LEU A 1 184 ? -3.484 18.031 -17.784 1.00 77.00 184 LEU A O 1
ATOM 1410 N N . ARG A 1 185 ? -2.167 16.865 -19.148 1.00 77.25 185 ARG A N 1
ATOM 1411 C CA . ARG A 1 185 ? -2.569 15.558 -18.599 1.00 77.25 185 ARG A CA 1
ATOM 1412 C C . ARG A 1 185 ? -1.984 15.306 -17.211 1.00 77.25 185 ARG A C 1
ATOM 1414 O O . ARG A 1 185 ? -2.650 14.715 -16.372 1.00 77.25 185 ARG A O 1
ATOM 1421 N N . GLN A 1 186 ? -0.754 15.753 -16.960 1.00 77.56 186 GLN A N 1
ATOM 1422 C CA . GLN A 1 186 ? -0.129 15.630 -15.645 1.00 77.56 186 GLN A CA 1
ATOM 1423 C C . GLN A 1 186 ? -0.786 16.581 -14.636 1.00 77.56 186 GLN A C 1
ATOM 1425 O O . GLN A 1 186 ? -0.978 16.192 -13.486 1.00 77.56 186 GLN A O 1
ATOM 1430 N N . SER A 1 187 ? -1.210 17.781 -15.051 1.00 82.75 187 SER A N 1
ATOM 1431 C CA . SER A 1 187 ? -1.895 18.723 -14.154 1.00 82.75 187 SER A CA 1
ATOM 1432 C C . SER A 1 187 ? -3.259 18.224 -13.665 1.00 82.75 187 SER A C 1
ATOM 1434 O O . SER A 1 187 ? -3.643 18.549 -12.544 1.00 82.75 187 SER A O 1
ATOM 1436 N N . LEU A 1 188 ? -3.943 17.350 -14.416 1.00 85.81 188 LEU A N 1
ATOM 1437 C CA . LEU A 1 188 ? -5.179 16.691 -13.961 1.00 85.81 188 LEU A CA 1
ATOM 1438 C C . LEU A 1 188 ? -4.992 15.817 -12.712 1.00 85.81 188 LEU A C 1
ATOM 1440 O O . LEU A 1 188 ? -5.966 15.539 -12.016 1.00 85.81 188 LEU A O 1
ATOM 1444 N N . THR A 1 189 ? -3.758 15.414 -12.398 1.00 86.12 189 THR A N 1
ATOM 1445 C CA . THR A 1 189 ? -3.451 14.657 -11.175 1.00 86.12 189 THR A CA 1
ATOM 1446 C C . THR A 1 189 ? -3.265 15.552 -9.947 1.00 86.12 189 THR A C 1
ATOM 1448 O O . THR A 1 189 ? -3.280 15.072 -8.821 1.00 86.12 189 THR A O 1
ATOM 1451 N N . LEU A 1 190 ? -3.126 16.873 -10.100 1.00 88.12 190 LEU A N 1
ATOM 1452 C CA . LEU A 1 190 ? -2.891 17.760 -8.955 1.00 88.12 190 LEU A CA 1
ATOM 1453 C C . LEU A 1 190 ? -4.011 17.763 -7.911 1.00 88.12 190 LEU A C 1
ATOM 1455 O O . LEU A 1 190 ? -3.688 17.693 -6.722 1.00 88.12 190 LEU A O 1
ATOM 1459 N N . PRO A 1 191 ? -5.303 17.839 -8.287 1.00 91.50 191 PRO A N 1
ATOM 1460 C CA . PRO A 1 191 ? -6.371 17.902 -7.298 1.00 91.50 191 PRO A CA 1
ATOM 1461 C C . PRO A 1 191 ? -6.354 16.700 -6.350 1.00 91.50 191 PRO A C 1
ATOM 1463 O O . PRO A 1 191 ? -6.493 16.860 -5.138 1.00 91.50 191 PRO A O 1
ATOM 1466 N N . GLU A 1 192 ? -6.110 15.495 -6.871 1.00 92.81 192 GLU A N 1
ATOM 1467 C CA . GLU A 1 192 ? -6.041 14.304 -6.023 1.00 92.81 192 GLU A CA 1
ATOM 1468 C C . GLU A 1 192 ? -4.786 14.293 -5.137 1.00 92.81 192 GLU A C 1
ATOM 1470 O O . GLU A 1 192 ? -4.841 13.778 -4.018 1.00 92.81 192 GLU A O 1
ATOM 1475 N N . MET A 1 193 ? -3.671 14.868 -5.609 1.00 93.25 193 MET A N 1
ATOM 1476 C CA . MET A 1 193 ? -2.431 14.970 -4.840 1.00 93.25 193 MET A CA 1
ATOM 1477 C C . MET A 1 193 ? -2.594 15.916 -3.660 1.00 93.25 193 MET A C 1
ATOM 1479 O O . MET A 1 193 ? -2.165 15.584 -2.560 1.00 93.25 193 MET A O 1
ATOM 1483 N N . VAL A 1 194 ? -3.301 17.033 -3.842 1.00 93.81 194 VAL A N 1
ATOM 1484 C CA . VAL A 1 194 ? -3.658 17.937 -2.740 1.00 93.81 194 VAL A CA 1
ATOM 1485 C C . VAL A 1 194 ? -4.498 17.204 -1.693 1.00 93.81 194 VAL A C 1
ATOM 1487 O O . VAL A 1 194 ? -4.201 17.282 -0.499 1.00 93.81 194 VAL A O 1
ATOM 1490 N N . VAL A 1 195 ? -5.503 16.432 -2.124 1.00 94.69 195 VAL A N 1
ATOM 1491 C CA . VAL A 1 195 ? -6.315 15.600 -1.218 1.00 94.69 195 VAL A CA 1
ATOM 1492 C C . VAL A 1 195 ? -5.445 14.572 -0.491 1.00 94.69 195 VAL A C 1
ATOM 1494 O O . VAL A 1 195 ? -5.591 14.377 0.718 1.00 94.69 195 VAL A O 1
ATOM 1497 N N . TRP A 1 196 ? -4.508 13.937 -1.194 1.00 95.44 196 TRP A N 1
ATOM 1498 C CA . TRP A 1 196 ? -3.599 12.961 -0.602 1.00 95.44 196 TRP A CA 1
ATOM 1499 C C . TRP A 1 196 ? -2.659 13.579 0.428 1.00 95.44 196 TRP A C 1
ATOM 1501 O O . TRP A 1 196 ? -2.581 13.076 1.549 1.00 95.44 196 TRP A O 1
ATOM 1511 N N . TRP A 1 197 ? -2.014 14.699 0.106 1.00 95.38 197 TRP A N 1
ATOM 1512 C CA . TRP A 1 197 ? -1.150 15.424 1.036 1.00 95.38 197 TRP A CA 1
ATOM 1513 C C . TRP A 1 197 ? -1.924 15.884 2.273 1.00 95.38 197 TRP A C 1
ATOM 1515 O O . TRP A 1 197 ? -1.451 15.697 3.393 1.00 95.38 197 TRP A O 1
ATOM 1525 N N . ALA A 1 198 ? -3.153 16.379 2.100 1.00 95.19 198 ALA A N 1
ATOM 1526 C CA . ALA A 1 198 ? -4.029 16.736 3.214 1.00 95.19 198 ALA A CA 1
ATOM 1527 C C . ALA A 1 198 ? -4.430 15.519 4.073 1.00 95.19 198 ALA A C 1
ATOM 1529 O O . ALA A 1 198 ? -4.620 15.642 5.284 1.00 95.19 198 ALA A O 1
ATOM 1530 N N . SER A 1 199 ? -4.535 14.330 3.470 1.00 95.31 199 SER A N 1
ATOM 1531 C CA . SER A 1 199 ? -4.837 13.077 4.173 1.00 95.31 199 SER A CA 1
ATOM 1532 C C . SER A 1 199 ? -3.621 12.450 4.871 1.00 95.31 199 SER A C 1
ATOM 1534 O O . SER A 1 199 ? -3.782 11.632 5.780 1.00 95.31 199 SER A O 1
ATOM 1536 N N . PHE A 1 200 ? -2.398 12.848 4.509 1.00 95.25 200 PHE A N 1
ATOM 1537 C CA . PHE A 1 200 ? -1.164 12.238 5.007 1.00 95.25 200 PHE A CA 1
ATOM 1538 C C . PHE A 1 200 ? -0.984 12.333 6.539 1.00 95.25 200 PHE A C 1
ATOM 1540 O O . PHE A 1 200 ? -0.638 11.326 7.160 1.00 95.25 200 PHE A O 1
ATOM 1547 N N . PRO A 1 201 ? -1.302 13.450 7.226 1.00 95.94 201 PRO A N 1
ATOM 1548 C CA . PRO A 1 201 ? -1.290 13.478 8.694 1.00 95.94 201 PRO A CA 1
ATOM 1549 C C . PRO A 1 201 ? -2.254 12.456 9.325 1.00 95.94 201 PRO A C 1
ATOM 1551 O O . PRO A 1 201 ? -1.981 11.884 10.386 1.00 95.94 201 PRO A O 1
ATOM 1554 N N . MET A 1 202 ? -3.383 12.179 8.664 1.00 96.19 202 MET A N 1
ATOM 1555 C CA . MET A 1 202 ? -4.342 11.161 9.105 1.00 96.19 202 MET A CA 1
ATOM 1556 C C . MET A 1 202 ? -3.787 9.751 8.891 1.00 96.19 202 MET A C 1
ATOM 1558 O O . MET A 1 202 ? -3.968 8.889 9.746 1.00 96.19 202 MET A O 1
ATOM 1562 N N . LEU A 1 203 ? -3.053 9.524 7.797 1.00 96.19 203 LEU A N 1
ATOM 1563 C CA . LEU A 1 203 ? -2.314 8.282 7.574 1.00 96.19 203 LEU A CA 1
ATOM 1564 C C . LEU A 1 203 ? -1.317 8.024 8.711 1.00 96.19 203 LEU A C 1
ATOM 1566 O O . LEU A 1 203 ? -1.341 6.948 9.305 1.00 96.19 203 LEU A O 1
ATOM 1570 N N . VAL A 1 204 ? -0.484 9.013 9.052 1.00 96.06 204 VAL A N 1
ATOM 1571 C CA . VAL A 1 204 ? 0.540 8.890 10.106 1.00 96.06 204 VAL A CA 1
ATOM 1572 C C . VAL A 1 204 ? -0.096 8.590 11.464 1.00 96.06 204 VAL A C 1
ATOM 1574 O O . VAL A 1 204 ? 0.303 7.648 12.149 1.00 96.06 204 VAL A O 1
ATOM 1577 N N . THR A 1 205 ? -1.128 9.344 11.846 1.00 94.56 205 THR A N 1
ATOM 1578 C CA . THR A 1 205 ? -1.837 9.123 13.119 1.00 94.56 205 THR A CA 1
ATOM 1579 C C . THR A 1 205 ? -2.566 7.778 13.157 1.00 94.56 205 THR A C 1
ATOM 1581 O O . THR A 1 205 ? -2.537 7.093 14.183 1.00 94.56 205 THR A O 1
ATOM 1584 N N . GLY A 1 206 ? -3.177 7.363 12.044 1.00 94.12 206 GLY A N 1
ATOM 1585 C CA . GLY A 1 206 ? -3.841 6.070 11.907 1.00 94.12 206 GLY A CA 1
ATOM 1586 C C . GLY A 1 206 ? -2.873 4.888 11.971 1.00 94.12 206 GLY A C 1
ATOM 1587 O O . GLY A 1 206 ? -3.158 3.906 12.663 1.00 94.12 206 GLY A O 1
ATOM 1588 N N . LEU A 1 207 ? -1.711 4.994 11.320 1.00 94.94 207 LEU A N 1
ATOM 1589 C CA . LEU A 1 207 ? -0.620 4.020 11.409 1.00 94.94 207 LEU A CA 1
ATOM 1590 C C . LEU A 1 207 ? -0.101 3.917 12.841 1.00 94.94 207 LEU A C 1
ATOM 1592 O O . LEU A 1 207 ? -0.079 2.823 13.402 1.00 94.94 207 LEU A O 1
ATOM 1596 N N . TRP A 1 208 ? 0.239 5.048 13.463 1.00 95.25 208 TRP A N 1
ATOM 1597 C CA . TRP A 1 208 ? 0.750 5.081 14.833 1.00 95.25 208 TRP A CA 1
ATOM 1598 C C . TRP A 1 208 ? -0.226 4.445 15.828 1.00 95.25 208 TRP A C 1
ATOM 1600 O O . TRP A 1 208 ? 0.155 3.588 16.629 1.00 95.25 208 TRP A O 1
ATOM 1610 N N . PHE A 1 209 ? -1.515 4.789 15.735 1.00 93.19 209 PHE A N 1
ATOM 1611 C CA . PHE A 1 209 ? -2.547 4.180 16.570 1.00 93.19 209 PHE A CA 1
ATOM 1612 C C . PHE A 1 209 ? -2.665 2.668 16.339 1.00 93.19 209 PHE A C 1
ATOM 1614 O O . PHE A 1 209 ? -2.773 1.906 17.306 1.00 93.19 209 PHE A O 1
ATOM 1621 N N . SER A 1 210 ? -2.638 2.235 15.075 1.00 91.50 210 SER A N 1
ATOM 1622 C CA . SER A 1 210 ? -2.776 0.827 14.689 1.00 91.50 210 SER A CA 1
ATOM 1623 C C . SER A 1 210 ? -1.595 -0.013 15.165 1.00 91.50 210 SER A C 1
ATOM 1625 O O . SER A 1 210 ? -1.810 -1.093 15.710 1.00 91.50 210 SER A O 1
ATOM 1627 N N . ILE A 1 211 ? -0.370 0.498 15.035 1.00 93.12 211 ILE A N 1
ATOM 1628 C CA . ILE A 1 211 ? 0.849 -0.152 15.529 1.00 93.12 211 ILE A CA 1
ATOM 1629 C C . ILE A 1 211 ? 0.798 -0.264 17.055 1.00 93.12 211 ILE A C 1
ATOM 1631 O O . ILE A 1 211 ? 0.985 -1.348 17.596 1.00 93.12 211 ILE A O 1
ATOM 1635 N N . LYS A 1 212 ? 0.465 0.821 17.763 1.00 90.88 212 LYS A N 1
ATOM 1636 C CA . LYS A 1 212 ? 0.486 0.826 19.232 1.00 90.88 212 LYS A CA 1
ATOM 1637 C C . LYS A 1 212 ? -0.582 -0.072 19.864 1.00 90.88 212 LYS A C 1
ATOM 1639 O O . LYS A 1 212 ? -0.315 -0.715 20.872 1.00 90.88 212 LYS A O 1
ATOM 1644 N N . HIS A 1 213 ? -1.788 -0.125 19.297 1.00 88.00 213 HIS A N 1
ATOM 1645 C CA . HIS A 1 213 ? -2.927 -0.776 19.961 1.00 88.00 213 HIS A CA 1
ATOM 1646 C C . HIS A 1 213 ? -3.411 -2.053 19.269 1.00 88.00 213 HIS A C 1
ATOM 1648 O O . HIS A 1 213 ? -4.166 -2.821 19.866 1.00 88.00 213 HIS A O 1
ATOM 1654 N N . ARG A 1 214 ? -3.066 -2.272 17.993 1.00 85.38 214 ARG A N 1
ATOM 1655 C CA . ARG A 1 214 ? -3.675 -3.313 17.143 1.00 85.38 214 ARG A CA 1
ATOM 1656 C C . ARG A 1 214 ? -2.682 -3.992 16.190 1.00 85.38 214 ARG A C 1
ATOM 1658 O O . ARG A 1 214 ? -3.123 -4.591 15.209 1.00 85.38 214 ARG A O 1
ATOM 1665 N N . LEU A 1 215 ? -1.381 -3.983 16.504 1.00 86.19 215 LEU A N 1
ATOM 1666 C CA . LEU A 1 215 ? -0.316 -4.533 15.650 1.00 86.19 215 LEU A CA 1
ATOM 1667 C C . LEU A 1 215 ? -0.642 -5.933 15.115 1.00 86.19 215 LEU A C 1
ATOM 1669 O O . LEU A 1 215 ? -0.583 -6.169 13.915 1.00 86.19 215 LEU A O 1
ATOM 1673 N N . ARG A 1 216 ? -1.068 -6.841 16.001 1.00 85.06 216 ARG A N 1
ATOM 1674 C CA . ARG A 1 216 ? -1.395 -8.236 15.656 1.00 85.06 216 ARG A CA 1
ATOM 1675 C C . ARG A 1 216 ? -2.540 -8.373 14.651 1.00 85.06 216 ARG A C 1
ATOM 1677 O O . ARG A 1 216 ? -2.529 -9.280 13.833 1.00 85.06 216 ARG A O 1
ATOM 1684 N N . GLN A 1 217 ? -3.539 -7.493 14.716 1.00 84.88 217 GLN A N 1
ATOM 1685 C CA . GLN A 1 217 ? -4.716 -7.560 13.840 1.00 84.88 217 GLN A CA 1
ATOM 1686 C C . GLN A 1 217 ? -4.440 -6.954 12.462 1.00 84.88 217 GLN A C 1
ATOM 1688 O O . GLN A 1 217 ? -5.072 -7.351 11.489 1.00 84.88 217 GLN A O 1
ATOM 1693 N N . MET A 1 218 ? -3.512 -5.996 12.394 1.00 87.50 218 MET A N 1
ATOM 1694 C CA . MET A 1 218 ? -3.149 -5.275 11.172 1.00 87.50 218 MET A CA 1
ATOM 1695 C C . MET A 1 218 ? -1.835 -5.756 10.559 1.00 87.50 218 MET A C 1
ATOM 1697 O O . MET A 1 218 ? -1.414 -5.203 9.550 1.00 87.50 218 MET A O 1
ATOM 1701 N N . SER A 1 219 ? -1.192 -6.773 11.138 1.00 89.50 219 SER A N 1
ATOM 1702 C CA . SER A 1 219 ? 0.147 -7.238 10.757 1.00 89.50 219 SER A CA 1
ATOM 1703 C C . SER A 1 219 ? 0.247 -7.582 9.274 1.00 89.50 219 SER A C 1
ATOM 1705 O O . SER A 1 219 ? 1.165 -7.107 8.621 1.00 89.50 219 SER A O 1
ATOM 1707 N N . ALA A 1 220 ? -0.731 -8.304 8.718 1.00 91.62 220 ALA A N 1
ATOM 1708 C CA . ALA A 1 220 ? -0.760 -8.632 7.289 1.00 91.62 220 ALA A CA 1
ATOM 1709 C C . ALA A 1 220 ? -0.737 -7.373 6.411 1.00 91.62 220 ALA A C 1
ATOM 1711 O O . ALA A 1 220 ? 0.054 -7.276 5.480 1.00 91.62 220 ALA A O 1
ATOM 1712 N N . ILE A 1 221 ? -1.577 -6.386 6.736 1.00 93.69 221 ILE A N 1
ATOM 1713 C CA . ILE A 1 221 ? -1.680 -5.138 5.971 1.00 93.69 221 ILE A CA 1
ATOM 1714 C C . ILE A 1 221 ? -0.406 -4.310 6.141 1.00 93.69 221 ILE A C 1
ATOM 1716 O O . ILE A 1 221 ? 0.118 -3.792 5.161 1.00 93.69 221 ILE A O 1
ATOM 1720 N N . LEU A 1 222 ? 0.106 -4.193 7.368 1.00 94.00 222 LEU A N 1
ATOM 1721 C CA . LEU A 1 222 ? 1.310 -3.420 7.675 1.00 94.00 222 LEU A CA 1
ATOM 1722 C C . LEU A 1 222 ? 2.540 -4.010 6.986 1.00 94.00 222 LEU A C 1
ATOM 1724 O O . LEU A 1 222 ? 3.219 -3.290 6.269 1.00 94.00 222 LEU A O 1
ATOM 1728 N N . ILE A 1 223 ? 2.787 -5.314 7.132 1.00 94.25 223 ILE A N 1
ATOM 1729 C CA . ILE A 1 223 ? 3.928 -5.982 6.495 1.00 94.25 223 ILE A CA 1
ATOM 1730 C C . ILE A 1 223 ? 3.823 -5.844 4.978 1.00 94.25 223 ILE A C 1
ATOM 1732 O O . ILE A 1 223 ? 4.779 -5.409 4.343 1.00 94.25 223 ILE A O 1
ATOM 1736 N N . PHE A 1 224 ? 2.650 -6.136 4.405 1.00 95.12 224 PHE A N 1
ATOM 1737 C CA . PHE A 1 224 ? 2.441 -6.035 2.964 1.00 95.12 224 PHE A CA 1
ATOM 1738 C C . PHE A 1 224 ? 2.695 -4.618 2.442 1.00 95.12 224 PHE A C 1
ATOM 1740 O O . PHE A 1 224 ? 3.475 -4.431 1.512 1.00 95.12 224 PHE A O 1
ATOM 1747 N N . THR A 1 225 ? 2.061 -3.612 3.049 1.00 94.38 225 THR A N 1
ATOM 1748 C CA . THR A 1 225 ? 2.197 -2.218 2.602 1.00 94.38 225 THR A CA 1
ATOM 1749 C C . THR A 1 225 ? 3.606 -1.684 2.801 1.00 94.38 225 THR A C 1
ATOM 1751 O O . THR A 1 225 ? 4.118 -1.014 1.912 1.00 94.38 225 THR A O 1
ATOM 1754 N N . SER A 1 226 ? 4.269 -2.005 3.913 1.00 94.56 226 SER A N 1
ATOM 1755 C CA . SER A 1 226 ? 5.658 -1.610 4.147 1.00 94.56 226 SER A CA 1
ATOM 1756 C C . SER A 1 226 ? 6.613 -2.252 3.142 1.00 94.56 226 SER A C 1
ATOM 1758 O O . SER A 1 226 ? 7.413 -1.538 2.541 1.00 94.56 226 SER A O 1
ATOM 1760 N N . MET A 1 227 ? 6.506 -3.566 2.910 1.00 94.50 227 MET A N 1
ATOM 1761 C CA . MET A 1 227 ? 7.343 -4.264 1.927 1.00 94.50 227 MET A CA 1
ATOM 1762 C C . MET A 1 227 ? 7.133 -3.704 0.521 1.00 94.50 227 MET A C 1
ATOM 1764 O O . MET A 1 227 ? 8.106 -3.411 -0.168 1.00 94.50 227 MET A O 1
ATOM 1768 N N . LEU A 1 228 ? 5.878 -3.500 0.113 1.00 93.56 228 LEU A N 1
ATOM 1769 C CA . LEU A 1 228 ? 5.556 -3.004 -1.221 1.00 93.56 228 LEU A CA 1
ATOM 1770 C C . LEU A 1 228 ? 6.030 -1.559 -1.431 1.00 93.56 228 LEU A C 1
ATOM 1772 O O . LEU A 1 228 ? 6.545 -1.235 -2.497 1.00 93.56 228 LEU A O 1
ATOM 1776 N N . THR A 1 229 ? 5.930 -0.707 -0.409 1.00 94.88 229 THR A N 1
ATOM 1777 C CA . THR A 1 229 ? 6.448 0.668 -0.455 1.00 94.88 229 THR A CA 1
ATOM 1778 C C . THR A 1 229 ? 7.965 0.710 -0.579 1.00 94.88 229 THR A C 1
ATOM 1780 O O . THR A 1 229 ? 8.480 1.504 -1.363 1.00 94.88 229 THR A O 1
ATOM 1783 N N . VAL A 1 230 ? 8.683 -0.158 0.139 1.00 94.12 230 VAL A N 1
ATOM 1784 C CA . VAL A 1 230 ? 10.146 -0.271 0.014 1.00 94.12 230 VAL A CA 1
ATOM 1785 C C . VAL A 1 230 ? 10.541 -0.848 -1.347 1.00 94.12 230 VAL A C 1
ATOM 1787 O O . VAL A 1 230 ? 11.449 -0.343 -1.996 1.00 94.12 230 VAL A O 1
ATOM 1790 N N . ALA A 1 231 ? 9.840 -1.872 -1.831 1.00 91.81 231 ALA A N 1
ATOM 1791 C CA . ALA A 1 231 ? 10.128 -2.449 -3.139 1.00 91.81 231 ALA A CA 1
ATOM 1792 C C . ALA A 1 231 ? 9.919 -1.422 -4.265 1.00 91.81 231 ALA A C 1
ATOM 1794 O O . ALA A 1 231 ? 10.779 -1.263 -5.130 1.00 91.81 231 ALA A O 1
ATOM 1795 N N . TYR A 1 232 ? 8.810 -0.678 -4.234 1.00 92.25 232 TYR A N 1
ATOM 1796 C CA . TYR A 1 232 ? 8.529 0.356 -5.230 1.00 92.25 232 TYR A CA 1
ATOM 1797 C C . TYR A 1 232 ? 9.436 1.579 -5.111 1.00 92.25 232 TYR A C 1
ATOM 1799 O O . TYR A 1 232 ? 9.752 2.172 -6.140 1.00 92.25 232 TYR A O 1
ATOM 1807 N N . SER A 1 233 ? 9.920 1.943 -3.919 1.00 91.69 233 SER A N 1
ATOM 1808 C CA . SER A 1 233 ? 10.875 3.051 -3.791 1.00 91.69 233 SER A CA 1
ATOM 1809 C C . SER A 1 233 ? 12.211 2.749 -4.482 1.00 91.69 233 SER A C 1
ATOM 1811 O O . SER A 1 233 ? 12.781 3.626 -5.137 1.00 91.69 233 SER A O 1
ATOM 1813 N N . VAL A 1 234 ? 12.677 1.499 -4.399 1.00 90.19 234 VAL A N 1
ATOM 1814 C CA . VAL A 1 234 ? 13.919 1.041 -5.042 1.00 90.19 234 VAL A CA 1
ATOM 1815 C C . VAL A 1 234 ? 13.721 0.757 -6.530 1.00 90.19 234 VAL A C 1
ATOM 1817 O O . VAL A 1 234 ? 14.580 1.094 -7.340 1.00 90.19 234 VAL A O 1
ATOM 1820 N N . PHE A 1 235 ? 12.588 0.181 -6.928 1.00 88.50 235 PHE A N 1
ATOM 1821 C CA . PHE A 1 235 ? 12.360 -0.203 -8.323 1.00 88.50 235 PHE A CA 1
ATOM 1822 C C . PHE A 1 235 ? 12.076 0.996 -9.241 1.00 88.50 235 PHE A C 1
ATOM 1824 O O . PHE A 1 235 ? 12.370 0.970 -10.435 1.00 88.50 235 PHE A O 1
ATOM 1831 N N . GLN A 1 236 ? 11.481 2.063 -8.706 1.00 88.31 236 GLN A N 1
ATOM 1832 C CA . GLN A 1 236 ? 10.893 3.098 -9.540 1.00 88.31 236 GLN A CA 1
ATOM 1833 C C . GLN A 1 236 ? 11.852 4.255 -9.851 1.00 88.31 236 GLN A C 1
ATOM 1835 O O . GLN A 1 236 ? 12.292 4.951 -8.944 1.00 88.31 236 GLN A O 1
ATOM 1840 N N . GLY A 1 237 ? 12.093 4.513 -11.143 1.00 86.50 237 GLY A N 1
ATOM 1841 C CA . GLY A 1 237 ? 12.840 5.687 -11.637 1.00 86.50 237 GLY A CA 1
ATOM 1842 C C . GLY A 1 237 ? 12.003 6.738 -12.386 1.00 86.50 237 GLY A C 1
ATOM 1843 O O . GLY A 1 237 ? 12.554 7.674 -12.947 1.00 86.50 237 GLY A O 1
ATOM 1844 N N . ASN A 1 238 ? 10.674 6.599 -12.431 1.00 90.62 238 ASN A N 1
ATOM 1845 C CA . ASN A 1 238 ? 9.775 7.442 -13.231 1.00 90.62 238 ASN A CA 1
ATOM 1846 C C . ASN A 1 238 ? 8.516 7.779 -12.426 1.00 90.62 238 ASN A C 1
ATOM 1848 O O . ASN A 1 238 ? 7.858 6.889 -11.880 1.00 90.62 238 ASN A O 1
ATOM 1852 N N . VAL A 1 239 ? 8.189 9.072 -12.357 1.00 88.12 239 VAL A N 1
ATOM 1853 C CA . VAL A 1 239 ? 7.050 9.603 -11.595 1.00 88.12 239 VAL A CA 1
ATOM 1854 C C . VAL A 1 239 ? 5.701 9.076 -12.098 1.00 88.12 239 VAL A C 1
ATOM 1856 O O . VAL A 1 239 ? 4.848 8.734 -11.285 1.00 88.12 239 VAL A O 1
ATOM 1859 N N . GLY A 1 240 ? 5.487 8.961 -13.410 1.00 86.19 240 GLY A N 1
ATOM 1860 C CA . GLY A 1 240 ? 4.213 8.507 -13.977 1.00 86.19 240 GLY A CA 1
ATOM 1861 C C . GLY A 1 240 ? 3.901 7.045 -13.645 1.00 86.19 240 GLY A C 1
ATOM 1862 O O . GLY A 1 240 ? 2.783 6.700 -13.255 1.00 86.19 240 GLY A O 1
ATOM 1863 N N . THR A 1 241 ? 4.906 6.176 -13.722 1.00 87.06 241 THR A N 1
ATOM 1864 C CA . THR A 1 241 ? 4.781 4.778 -13.286 1.00 87.06 241 THR A CA 1
ATOM 1865 C C . THR A 1 241 ? 4.686 4.666 -11.765 1.00 87.06 241 THR A C 1
ATOM 1867 O O . THR A 1 241 ? 3.875 3.871 -11.290 1.00 87.06 241 THR A O 1
ATOM 1870 N N . ALA A 1 242 ? 5.397 5.512 -11.003 1.00 88.94 242 ALA A N 1
ATOM 1871 C CA . ALA A 1 242 ? 5.255 5.591 -9.544 1.00 88.94 242 ALA A CA 1
ATOM 1872 C C . ALA A 1 242 ? 3.814 5.925 -9.147 1.00 88.94 242 ALA A C 1
ATOM 1874 O O . ALA A 1 242 ? 3.218 5.257 -8.306 1.00 88.94 242 ALA A O 1
ATOM 1875 N N . TYR A 1 243 ? 3.237 6.925 -9.810 1.00 89.38 243 TYR A N 1
ATOM 1876 C CA . TYR A 1 243 ? 1.869 7.377 -9.613 1.00 89.38 243 TYR A CA 1
ATOM 1877 C C . TYR A 1 243 ? 0.856 6.251 -9.889 1.00 89.38 243 TYR A C 1
ATOM 1879 O O . TYR A 1 243 ? -0.041 6.012 -9.079 1.00 89.38 243 TYR A O 1
ATOM 1887 N N . ARG A 1 244 ? 1.045 5.481 -10.971 1.00 88.62 244 ARG A N 1
ATOM 1888 C CA . ARG A 1 244 ? 0.213 4.303 -11.275 1.00 88.62 244 ARG A CA 1
ATOM 1889 C C . ARG A 1 244 ? 0.371 3.190 -10.239 1.00 88.62 244 ARG A C 1
ATOM 1891 O O . ARG A 1 244 ? -0.619 2.623 -9.788 1.00 88.62 244 ARG A O 1
ATOM 1898 N N . GLN A 1 245 ? 1.599 2.860 -9.846 1.00 89.31 245 GLN A N 1
ATOM 1899 C CA . GLN A 1 245 ? 1.860 1.785 -8.884 1.00 89.31 245 GLN A CA 1
ATOM 1900 C C . GLN A 1 245 ? 1.411 2.148 -7.465 1.00 89.31 245 GLN A C 1
ATOM 1902 O O . GLN A 1 245 ? 0.930 1.278 -6.734 1.00 89.31 245 GLN A O 1
ATOM 1907 N N . ARG A 1 246 ? 1.466 3.434 -7.095 1.00 92.12 246 ARG A N 1
ATOM 1908 C CA . ARG A 1 246 ? 0.946 3.942 -5.823 1.00 92.12 246 ARG A CA 1
ATOM 1909 C C . ARG A 1 246 ? -0.543 3.646 -5.654 1.00 92.12 246 ARG A C 1
ATOM 1911 O O . ARG A 1 246 ? -0.960 3.400 -4.526 1.00 92.12 246 ARG A O 1
ATOM 1918 N N . ALA A 1 247 ? -1.337 3.596 -6.724 1.00 88.00 247 ALA A N 1
ATOM 1919 C CA . ALA A 1 247 ? -2.750 3.220 -6.640 1.00 88.00 247 ALA A CA 1
ATOM 1920 C C . ALA A 1 247 ? -2.955 1.889 -5.881 1.00 88.00 247 ALA A C 1
ATOM 1922 O O . ALA A 1 247 ? -3.862 1.765 -5.061 1.00 88.00 247 ALA A O 1
ATOM 1923 N N . GLN A 1 248 ? -2.041 0.926 -6.044 1.00 91.00 248 GLN A N 1
ATOM 1924 C CA . GLN A 1 248 ? -2.095 -0.353 -5.328 1.00 91.00 248 GLN A CA 1
ATOM 1925 C C . GLN A 1 248 ? -1.855 -0.203 -3.817 1.00 91.00 248 GLN A C 1
ATOM 1927 O O . GLN A 1 248 ? -2.450 -0.927 -3.023 1.00 91.00 248 GLN A O 1
ATOM 1932 N N . LEU A 1 249 ? -1.018 0.757 -3.413 1.00 93.44 249 LEU A N 1
ATOM 1933 C CA . LEU A 1 249 ? -0.750 1.087 -2.011 1.00 93.44 249 LEU A CA 1
ATOM 1934 C C . LEU A 1 249 ? -1.891 1.895 -1.382 1.00 93.44 249 LEU A C 1
ATOM 1936 O O . LEU A 1 249 ? -2.250 1.653 -0.229 1.00 93.44 249 LEU A O 1
ATOM 1940 N N . LEU A 1 250 ? -2.485 2.827 -2.137 1.00 94.25 250 LEU A N 1
ATOM 1941 C CA . LEU A 1 250 ? -3.542 3.722 -1.651 1.00 94.25 250 LEU A CA 1
ATOM 1942 C C . LEU A 1 250 ? -4.744 2.966 -1.101 1.00 94.25 250 LEU A C 1
ATOM 1944 O O . LEU A 1 250 ? -5.297 3.370 -0.083 1.00 94.25 250 LEU A O 1
ATOM 1948 N N . VAL A 1 251 ? -5.101 1.836 -1.711 1.00 93.88 251 VAL A N 1
ATOM 1949 C CA . VAL A 1 251 ? -6.214 0.992 -1.252 1.00 93.88 251 VAL A CA 1
ATOM 1950 C C . VAL A 1 251 ? -6.036 0.573 0.207 1.00 93.88 251 VAL A C 1
ATOM 1952 O O . VAL A 1 251 ? -6.988 0.585 0.986 1.00 93.88 251 VAL A O 1
ATOM 1955 N N . PHE A 1 252 ? -4.803 0.270 0.605 1.00 94.56 252 PHE A N 1
ATOM 1956 C CA . PHE A 1 252 ? -4.478 -0.097 1.976 1.00 94.56 252 PHE A CA 1
ATOM 1957 C C . PHE A 1 252 ? -4.196 1.120 2.854 1.00 94.56 252 PHE A C 1
ATOM 1959 O O . PHE A 1 252 ? -4.603 1.144 4.015 1.00 94.56 252 PHE A O 1
ATOM 1966 N N . TYR A 1 253 ? -3.560 2.165 2.319 1.00 95.56 253 TYR A N 1
ATOM 1967 C CA . TYR A 1 253 ? -3.339 3.396 3.074 1.00 95.56 253 TYR A CA 1
ATOM 1968 C C . TYR A 1 253 ? -4.633 4.109 3.452 1.00 95.56 253 TYR A C 1
ATOM 1970 O O . TYR A 1 253 ? -4.722 4.628 4.565 1.00 95.56 253 TYR A O 1
ATOM 1978 N N . PHE A 1 254 ? -5.674 4.054 2.620 1.00 95.88 254 PHE A N 1
ATOM 1979 C CA . PHE A 1 254 ? -6.972 4.621 2.970 1.00 95.88 254 PHE A CA 1
ATOM 1980 C C . PHE A 1 254 ? -7.637 3.937 4.166 1.00 95.88 254 PHE A C 1
ATOM 1982 O O . PHE A 1 254 ? -8.400 4.589 4.878 1.00 95.88 254 PHE A O 1
ATOM 1989 N N . ILE A 1 255 ? -7.293 2.680 4.472 1.00 94.50 255 ILE A N 1
ATOM 1990 C CA . ILE A 1 255 ? -7.720 2.029 5.719 1.00 94.50 255 ILE A CA 1
ATOM 1991 C C . ILE A 1 255 ? -7.155 2.799 6.919 1.00 94.50 255 ILE A C 1
ATOM 1993 O O . ILE A 1 255 ? -7.888 3.126 7.852 1.00 94.50 255 ILE A O 1
ATOM 1997 N N . PHE A 1 256 ? -5.867 3.142 6.884 1.00 95.31 256 PHE A N 1
ATOM 1998 C CA . PHE A 1 256 ? -5.209 3.886 7.957 1.00 95.31 256 PHE A CA 1
ATOM 1999 C C . PHE A 1 256 ? -5.620 5.363 7.988 1.00 95.31 256 PHE A C 1
ATOM 2001 O O . PHE A 1 256 ? -5.855 5.892 9.072 1.00 95.31 256 PHE A O 1
ATOM 2008 N N . VAL A 1 257 ? -5.801 6.010 6.832 1.00 96.44 257 VAL A N 1
ATOM 2009 C CA . VAL A 1 257 ? -6.367 7.370 6.749 1.00 96.44 257 VAL A CA 1
ATOM 2010 C C . VAL A 1 257 ? -7.748 7.413 7.401 1.00 96.44 257 VAL A C 1
ATOM 2012 O O . VAL A 1 257 ? -8.007 8.285 8.228 1.00 96.44 257 VAL A O 1
ATOM 2015 N N . ALA A 1 258 ? -8.622 6.448 7.100 1.00 95.50 258 ALA A N 1
ATOM 2016 C CA . ALA A 1 258 ? -9.957 6.377 7.688 1.00 95.50 258 ALA A CA 1
ATOM 2017 C C . ALA A 1 258 ? -9.911 6.188 9.213 1.00 95.50 258 ALA A C 1
ATOM 2019 O O . ALA A 1 258 ? -10.706 6.791 9.937 1.00 95.50 258 ALA A O 1
ATOM 2020 N N . VAL A 1 259 ? -8.965 5.389 9.717 1.00 94.00 259 VAL A N 1
ATOM 2021 C CA . VAL A 1 259 ? -8.716 5.241 11.159 1.00 94.00 259 VAL A CA 1
ATOM 2022 C C . VAL A 1 259 ? -8.290 6.572 11.776 1.00 94.00 259 VAL A C 1
ATOM 2024 O O . VAL A 1 259 ? -8.894 6.996 12.760 1.00 94.00 259 VAL A O 1
ATOM 2027 N N . GLY A 1 260 ? -7.298 7.252 11.195 1.00 94.25 260 GLY A N 1
ATOM 2028 C CA . GLY A 1 260 ? -6.817 8.548 11.679 1.00 94.25 260 GLY A CA 1
ATOM 2029 C C . GLY A 1 260 ? -7.905 9.621 11.673 1.00 94.25 260 GLY A C 1
ATOM 2030 O O . GLY A 1 260 ? -8.085 10.329 12.663 1.00 94.25 260 GLY A O 1
ATOM 2031 N N . PHE A 1 261 ? -8.698 9.688 10.603 1.00 94.56 261 PHE A N 1
ATOM 2032 C CA . PHE A 1 261 ? -9.824 10.613 10.492 1.00 94.56 261 PHE A CA 1
ATOM 2033 C C . PHE A 1 261 ? -10.870 10.388 11.591 1.00 94.56 261 PHE A C 1
ATOM 2035 O O . PHE A 1 261 ? -11.292 11.338 12.251 1.00 94.56 261 PHE A O 1
ATOM 2042 N N . VAL A 1 262 ? -11.271 9.133 11.827 1.00 93.62 262 VAL A N 1
ATOM 2043 C CA . VAL A 1 262 ? -12.252 8.807 12.874 1.00 93.62 262 VAL A CA 1
ATOM 2044 C C . VAL A 1 262 ? -11.709 9.139 14.263 1.00 93.62 262 VAL A C 1
ATOM 2046 O O . VAL A 1 262 ? -12.435 9.733 15.053 1.00 93.62 262 VAL A O 1
ATOM 2049 N N . LEU A 1 263 ? -10.432 8.860 14.537 1.00 91.56 263 LEU A N 1
ATOM 2050 C CA . LEU A 1 263 ? -9.793 9.215 15.810 1.00 91.56 263 LEU A CA 1
ATOM 2051 C C . LEU A 1 263 ? -9.762 10.729 16.050 1.00 91.56 263 LEU A C 1
ATOM 2053 O O . LEU A 1 263 ? -10.022 11.190 17.161 1.00 91.56 263 LEU A O 1
ATOM 2057 N N . LEU A 1 264 ? -9.439 11.515 15.020 1.00 90.69 264 LEU A N 1
ATOM 2058 C CA . LEU A 1 264 ? -9.449 12.975 15.112 1.00 90.69 264 LEU A CA 1
ATOM 2059 C C . LEU A 1 264 ? -10.860 13.510 15.355 1.00 90.69 264 LEU A C 1
ATOM 2061 O O . LEU A 1 264 ? -11.034 14.441 16.142 1.00 90.69 264 LEU A O 1
ATOM 2065 N N . LYS A 1 265 ? -11.864 12.917 14.704 1.00 90.62 265 LYS A N 1
ATOM 2066 C CA . LYS A 1 265 ? -13.264 13.299 14.884 1.00 90.62 265 LYS A CA 1
ATOM 2067 C C . LYS A 1 265 ? -13.762 12.976 16.295 1.00 90.62 265 LYS A C 1
ATOM 2069 O O . LYS A 1 265 ? -14.286 13.871 16.948 1.00 90.62 265 LYS A O 1
ATOM 2074 N N . GLU A 1 266 ? -13.522 11.759 16.785 1.00 89.56 266 GLU A N 1
ATOM 2075 C CA . GLU A 1 266 ? -13.903 11.325 18.140 1.00 89.56 266 GLU A CA 1
ATOM 2076 C C . GLU A 1 266 ? -13.274 12.241 19.209 1.00 89.56 266 GLU A C 1
ATOM 2078 O O . GLU A 1 266 ? -13.978 12.750 20.077 1.00 89.56 266 GLU A O 1
ATOM 2083 N N . LYS A 1 267 ? -11.982 12.585 19.083 1.00 89.62 267 LYS A N 1
ATOM 2084 C CA . LYS A 1 267 ? -11.321 13.537 19.999 1.00 89.62 267 LYS A CA 1
ATOM 2085 C C . LYS A 1 267 ? -11.933 14.941 19.978 1.00 89.62 267 LYS A C 1
ATOM 2087 O O . LYS A 1 267 ? -11.990 15.606 21.012 1.00 89.62 267 LYS A O 1
ATOM 2092 N N . ARG A 1 268 ? -12.349 15.431 18.804 1.00 89.81 268 ARG A N 1
ATOM 2093 C CA . ARG A 1 268 ? -13.001 16.747 18.673 1.00 89.81 268 ARG A CA 1
ATOM 2094 C C . ARG A 1 268 ? -14.395 16.740 19.300 1.00 89.81 268 ARG A C 1
ATOM 2096 O O . ARG A 1 268 ? -14.731 17.692 19.996 1.00 89.81 268 ARG A O 1
ATOM 2103 N N . GLU A 1 269 ? -15.163 15.673 19.087 1.00 90.81 269 GLU A N 1
ATOM 2104 C CA . GLU A 1 269 ? -16.487 15.475 19.692 1.00 90.81 269 GLU A CA 1
ATOM 2105 C C . GLU A 1 269 ? -16.390 15.411 21.226 1.00 90.81 269 GLU A C 1
ATOM 2107 O O . GLU A 1 269 ? -17.128 16.110 21.918 1.00 90.81 269 GLU A O 1
ATOM 2112 N N . GLU A 1 270 ? -15.422 14.667 21.771 1.00 90.69 270 GLU A N 1
ATOM 2113 C CA . GLU A 1 270 ? -15.172 14.607 23.218 1.00 90.69 270 GLU A CA 1
ATOM 2114 C C . GLU A 1 270 ? -14.788 15.968 23.807 1.00 90.69 270 GLU A C 1
ATOM 2116 O O . GLU A 1 270 ? -15.307 16.356 24.854 1.00 90.69 270 GLU A O 1
ATOM 2121 N N . LYS A 1 271 ? -13.904 16.722 23.137 1.00 91.44 271 LYS A N 1
ATOM 2122 C CA . LYS A 1 271 ? -13.502 18.062 23.593 1.00 91.44 271 LYS A CA 1
ATOM 2123 C C . LYS A 1 271 ? -14.678 19.041 23.580 1.00 91.44 271 LYS A C 1
ATOM 2125 O O . LYS A 1 271 ? -14.815 19.830 24.510 1.00 91.44 271 LYS A O 1
ATOM 2130 N N . ALA A 1 272 ? -15.525 18.984 22.552 1.00 90.62 272 ALA A N 1
ATOM 2131 C CA . ALA A 1 272 ? -16.724 19.812 22.467 1.00 90.62 272 ALA A CA 1
ATOM 2132 C C . ALA A 1 272 ? -17.720 19.482 23.588 1.00 90.62 272 ALA A C 1
ATOM 2134 O O . ALA A 1 272 ? -18.249 20.399 24.213 1.00 90.62 272 ALA A O 1
ATOM 2135 N N . ARG A 1 273 ? -17.915 18.190 23.888 1.00 91.00 273 ARG A N 1
ATOM 2136 C CA . ARG A 1 273 ? -18.808 17.747 24.965 1.00 91.00 273 ARG A CA 1
ATOM 2137 C C . ARG A 1 273 ? -18.309 18.191 26.340 1.00 91.00 273 ARG A C 1
ATOM 2139 O O . ARG A 1 273 ? -19.073 18.779 27.093 1.00 91.00 273 ARG A O 1
ATOM 2146 N N . ARG A 1 274 ? -17.010 18.033 26.621 1.00 90.19 274 ARG A N 1
ATOM 2147 C CA . ARG A 1 274 ? -16.388 18.541 27.861 1.00 90.19 274 ARG A CA 1
ATOM 2148 C C . ARG A 1 274 ? -16.532 20.057 28.003 1.00 90.19 274 ARG A C 1
ATOM 2150 O O . ARG A 1 274 ? -16.891 20.537 29.068 1.00 90.19 274 ARG A O 1
ATOM 2157 N N . ALA A 1 275 ? -16.328 20.811 26.921 1.00 90.31 275 ALA A N 1
ATOM 2158 C CA . ALA A 1 275 ? -16.497 22.264 26.943 1.00 90.31 275 ALA A CA 1
ATOM 2159 C C . ALA A 1 275 ? -17.959 22.691 27.189 1.00 90.31 275 ALA A C 1
ATOM 2161 O O . ALA A 1 275 ? -18.204 23.738 27.787 1.00 90.31 275 ALA A O 1
ATOM 2162 N N . GLN A 1 276 ? -18.940 21.906 26.728 1.00 90.06 276 GLN A N 1
ATOM 2163 C CA . GLN A 1 276 ? -20.356 22.125 27.043 1.00 90.06 276 GLN A CA 1
ATOM 2164 C C . GLN A 1 276 ? -20.659 21.807 28.510 1.00 90.06 276 GLN A C 1
ATOM 2166 O O . GLN A 1 276 ? -21.249 22.644 29.187 1.00 90.06 276 GLN A O 1
ATOM 2171 N N . GLU A 1 277 ? -20.191 20.663 29.011 1.00 90.62 277 GLU A N 1
ATOM 2172 C CA . GLU A 1 277 ? -20.331 20.254 30.414 1.00 90.62 277 GLU A CA 1
ATOM 2173 C C . GLU A 1 277 ? -19.717 21.306 31.367 1.00 90.62 277 GLU A C 1
ATOM 2175 O O . GLU A 1 277 ? -20.348 21.700 32.348 1.00 90.62 277 GLU A O 1
ATOM 2180 N N . GLU A 1 278 ? -18.540 21.856 31.043 1.00 88.81 278 GLU A N 1
ATOM 2181 C CA . GLU A 1 278 ? -17.898 22.948 31.796 1.00 88.81 278 GLU A CA 1
ATOM 2182 C C . GLU A 1 278 ? -18.712 24.253 31.761 1.00 88.81 278 GLU A C 1
ATOM 2184 O O . GLU A 1 278 ? -18.879 24.920 32.788 1.00 88.81 278 GLU A O 1
ATOM 2189 N N . ARG A 1 279 ? -19.267 24.623 30.597 1.00 86.94 279 ARG A N 1
ATOM 2190 C CA . ARG A 1 279 ? -20.137 25.805 30.463 1.00 86.94 279 ARG A CA 1
ATOM 2191 C C . ARG A 1 279 ? -21.424 25.650 31.267 1.00 86.94 279 ARG A C 1
ATOM 2193 O O . ARG A 1 279 ? -21.826 26.596 31.943 1.00 86.94 279 ARG A O 1
ATOM 2200 N N . GLU A 1 280 ? -22.052 24.481 31.241 1.00 87.31 280 GLU A N 1
ATOM 2201 C CA . GLU A 1 280 ? -23.242 24.192 32.043 1.00 87.31 280 GLU A CA 1
ATOM 2202 C C . GLU A 1 280 ? -22.932 24.188 33.542 1.00 87.31 280 GLU A C 1
ATOM 2204 O O . GLU A 1 280 ? -23.670 24.796 34.319 1.00 87.31 280 GLU A O 1
ATOM 2209 N N . ALA A 1 281 ? -21.809 23.594 33.951 1.00 84.69 281 ALA A N 1
ATOM 2210 C CA . ALA A 1 281 ? -21.354 23.617 35.337 1.00 84.69 281 ALA A CA 1
ATOM 2211 C C . ALA A 1 281 ? -21.078 25.049 35.825 1.00 84.69 281 ALA A C 1
ATOM 2213 O O . ALA A 1 281 ? -21.449 25.394 36.945 1.00 84.69 281 ALA A O 1
ATOM 2214 N N . SER A 1 282 ? -20.486 25.906 34.983 1.00 82.31 282 SER A N 1
ATOM 2215 C CA . SER A 1 282 ? -20.260 27.322 35.310 1.00 82.31 282 SER A CA 1
ATOM 2216 C C . SER A 1 282 ? -21.564 28.119 35.444 1.00 82.31 282 SER A C 1
ATOM 2218 O O . SER A 1 282 ? -21.681 28.925 36.362 1.00 82.31 282 SER A O 1
ATOM 2220 N N . ARG A 1 283 ? -22.579 27.839 34.609 1.00 79.81 283 ARG A N 1
ATOM 2221 C CA . ARG A 1 283 ? -23.923 28.444 34.707 1.00 79.81 283 ARG A CA 1
ATOM 2222 C C . ARG A 1 283 ? -24.705 27.998 35.942 1.00 79.81 283 ARG A C 1
ATOM 2224 O O . ARG A 1 283 ? -25.542 28.751 36.421 1.00 79.81 283 ARG A O 1
ATOM 2231 N N . ARG A 1 284 ? -24.458 26.785 36.444 1.00 73.06 284 ARG A N 1
ATOM 2232 C CA . ARG A 1 284 ? -25.111 26.237 37.645 1.00 73.06 284 ARG A CA 1
ATOM 2233 C C . ARG A 1 284 ? -24.450 26.661 38.958 1.00 73.06 284 ARG A C 1
ATOM 2235 O O . ARG A 1 284 ? -24.994 26.346 40.012 1.00 73.06 284 ARG A O 1
ATOM 2242 N N . ARG A 1 285 ? -23.302 27.354 38.935 1.00 62.06 285 ARG A N 1
ATOM 2243 C CA . ARG A 1 285 ? -22.717 27.905 40.166 1.00 62.06 285 ARG A CA 1
ATOM 2244 C C . ARG A 1 285 ? -23.642 29.011 40.690 1.00 62.06 285 ARG A C 1
ATOM 2246 O O . ARG A 1 285 ? -23.836 29.992 39.973 1.00 62.06 285 ARG A O 1
ATOM 2253 N N . PRO A 1 286 ? -24.216 28.880 41.900 1.00 60.84 286 PRO A N 1
ATOM 2254 C CA . PRO A 1 286 ? -25.043 29.935 42.455 1.00 60.84 286 PRO A CA 1
ATOM 2255 C C . PRO A 1 286 ? -24.179 31.186 42.615 1.00 60.84 286 PRO A C 1
ATOM 2257 O O . PRO A 1 286 ? -23.074 31.126 43.159 1.00 60.84 286 PRO A O 1
ATOM 2260 N N . VAL A 1 287 ? -24.671 32.309 42.091 1.00 60.59 287 VAL A N 1
ATOM 2261 C CA . VAL A 1 287 ? -24.093 33.629 42.344 1.00 60.59 287 VAL A CA 1
ATOM 2262 C C . VAL A 1 287 ? -24.045 33.786 43.859 1.00 60.59 287 VAL A C 1
ATOM 2264 O O . VAL A 1 287 ? -25.086 33.712 44.510 1.00 60.59 287 VAL A O 1
ATOM 2267 N N . TRP A 1 288 ? -22.838 33.924 44.411 1.00 57.38 288 TRP A N 1
ATOM 2268 C CA . TRP A 1 288 ? -22.607 34.183 45.830 1.00 57.38 288 TRP A CA 1
ATOM 2269 C C . TRP A 1 288 ? -23.595 35.252 46.311 1.00 57.38 288 TRP A C 1
ATOM 2271 O O . TRP A 1 288 ? -23.537 36.400 45.863 1.00 57.38 288 TRP A O 1
ATOM 2281 N N . GLN A 1 289 ? -24.526 34.865 47.188 1.00 56.50 289 GLN A N 1
ATOM 2282 C CA . GLN A 1 289 ? -25.384 35.814 47.885 1.00 56.50 289 GLN A CA 1
ATOM 2283 C C . GLN A 1 289 ? -24.456 36.758 48.652 1.00 56.50 289 GLN A C 1
ATOM 2285 O O . GLN A 1 289 ? -23.659 36.316 49.482 1.00 56.50 289 GLN A O 1
ATOM 2290 N N . ARG A 1 290 ? -24.498 38.054 48.316 1.00 55.78 290 ARG A N 1
ATOM 2291 C CA . ARG A 1 290 ? -23.778 39.090 49.066 1.00 55.78 290 ARG A CA 1
ATOM 2292 C C . ARG A 1 290 ? -24.147 38.951 50.551 1.00 55.78 290 ARG A C 1
ATOM 2294 O O . ARG A 1 290 ? -25.335 38.786 50.833 1.00 55.78 290 ARG A O 1
ATOM 2301 N N . PRO A 1 291 ? -23.190 39.038 51.492 1.00 57.41 291 PRO A N 1
ATOM 2302 C CA . PRO A 1 291 ? -23.529 39.067 52.908 1.00 57.41 291 PRO A CA 1
ATOM 2303 C C . PRO A 1 291 ? -24.471 40.250 53.156 1.00 57.41 291 PRO A C 1
ATOM 2305 O O . PRO A 1 291 ? -24.170 41.370 52.735 1.00 57.41 291 PRO A O 1
ATOM 2308 N N . LEU A 1 292 ? -25.619 39.997 53.787 1.00 63.00 292 LEU A N 1
ATOM 2309 C CA . LEU A 1 292 ? -26.555 41.047 54.188 1.00 63.00 292 LEU A CA 1
ATOM 2310 C C . LEU A 1 292 ? -25.821 42.057 55.093 1.00 63.00 292 LEU A C 1
ATOM 2312 O O . LEU A 1 292 ? -25.062 41.632 55.972 1.00 63.00 292 LEU A O 1
ATOM 2316 N N . PRO A 1 293 ? -26.006 43.376 54.897 1.00 57.91 293 PRO A N 1
ATOM 2317 C CA . PRO A 1 293 ? -25.394 44.369 55.768 1.00 57.91 293 PRO A CA 1
ATOM 2318 C C . PRO A 1 293 ? -25.923 44.176 57.193 1.00 57.91 293 PRO A C 1
ATOM 2320 O O . PRO A 1 293 ? -27.132 44.103 57.409 1.00 57.91 293 PRO A O 1
ATOM 2323 N N . LYS A 1 294 ? -25.005 44.052 58.158 1.00 57.75 294 LYS A N 1
ATOM 2324 C CA . LYS A 1 294 ? -25.333 43.935 59.582 1.00 57.75 294 LYS A CA 1
ATOM 2325 C C . LYS A 1 294 ? -26.151 45.161 59.998 1.00 57.75 294 LYS A C 1
ATOM 2327 O O . LYS A 1 294 ? -25.644 46.278 59.955 1.00 57.75 294 LYS A O 1
ATOM 2332 N N . SER A 1 295 ? -27.404 44.955 60.394 1.00 55.03 295 SER A N 1
ATOM 2333 C CA . SER A 1 295 ? -28.205 45.977 61.061 1.00 55.03 295 SER A CA 1
ATOM 2334 C C . SER A 1 295 ? -27.565 46.283 62.415 1.00 55.03 295 SER A C 1
ATOM 2336 O O . SER A 1 295 ? -27.520 45.413 63.286 1.00 55.03 295 SER A O 1
ATOM 2338 N N . HIS A 1 296 ? -27.048 47.499 62.582 1.00 51.81 296 HIS A N 1
ATOM 2339 C CA . HIS A 1 296 ? -26.672 48.024 63.889 1.00 51.81 296 HIS A CA 1
ATOM 2340 C C . HIS A 1 296 ? -27.937 48.134 64.748 1.00 51.81 296 HIS A C 1
ATOM 2342 O O . HIS A 1 296 ? -28.797 48.973 64.488 1.00 51.81 296 HIS A O 1
ATOM 2348 N N . VAL A 1 297 ? -28.064 47.254 65.740 1.00 55.59 297 VAL A N 1
ATOM 2349 C CA . VAL A 1 297 ? -28.992 47.434 66.858 1.00 55.59 297 VAL A CA 1
ATOM 2350 C C . VAL A 1 297 ? -28.365 48.503 67.747 1.00 55.59 297 VAL A C 1
ATOM 2352 O O . VAL A 1 297 ? -27.231 48.344 68.191 1.00 55.59 297 VAL A O 1
ATOM 2355 N N . ALA A 1 298 ? -29.060 49.626 67.902 1.00 50.22 298 ALA A N 1
ATOM 2356 C CA . ALA A 1 298 ? -28.684 50.684 68.823 1.00 50.22 298 ALA A CA 1
ATOM 2357 C C . ALA A 1 298 ? -28.999 50.229 70.253 1.00 50.22 298 ALA A C 1
ATOM 2359 O O . ALA A 1 298 ? -30.146 49.896 70.554 1.00 50.22 298 ALA A O 1
ATOM 2360 N N . ASP A 1 299 ? -27.981 50.215 71.110 1.00 52.66 299 ASP A N 1
ATOM 2361 C CA . ASP A 1 299 ? -28.133 50.049 72.551 1.00 52.66 299 ASP A CA 1
ATOM 2362 C C . ASP A 1 299 ? -28.863 51.275 73.125 1.00 52.66 299 ASP A C 1
ATOM 2364 O O . ASP A 1 299 ? -28.405 52.412 72.985 1.00 52.66 299 ASP A O 1
ATOM 2368 N N . ALA A 1 300 ? -30.016 51.049 73.755 1.00 53.22 300 ALA A N 1
ATOM 2369 C CA . ALA A 1 300 ? -30.676 52.028 74.613 1.00 53.22 300 ALA A CA 1
ATOM 2370 C C . ALA A 1 300 ? -30.205 51.805 76.064 1.00 53.22 300 ALA A C 1
ATOM 2372 O O . ALA A 1 300 ? -30.178 50.654 76.507 1.00 53.22 300 ALA A O 1
ATOM 2373 N N . PRO A 1 301 ? -29.842 52.856 76.819 1.00 57.56 301 PRO A N 1
ATOM 2374 C CA . PRO A 1 301 ? -29.359 52.700 78.183 1.00 57.56 301 PRO A CA 1
ATOM 2375 C C . PRO A 1 301 ? -30.526 52.546 79.170 1.00 57.56 301 PRO A C 1
ATOM 2377 O O . PRO A 1 301 ? -31.500 53.298 79.120 1.00 57.56 301 PRO A O 1
ATOM 2380 N N . LEU A 1 302 ? -30.399 51.588 80.089 1.00 50.81 302 LEU A N 1
ATOM 2381 C CA . LEU A 1 302 ? -31.201 51.477 81.307 1.00 50.81 302 LEU A CA 1
ATOM 2382 C C . LEU A 1 302 ? -30.265 51.569 82.519 1.00 50.81 302 LEU A C 1
ATOM 2384 O O . LEU A 1 302 ? -29.740 50.563 82.977 1.00 50.81 302 LEU A O 1
ATOM 2388 N N . GLU A 1 303 ? -30.090 52.785 83.020 1.00 51.00 303 GLU A N 1
ATOM 2389 C CA . GLU A 1 303 ? -29.748 53.136 84.406 1.00 51.00 303 GLU A CA 1
ATOM 2390 C C . GLU A 1 303 ? -30.536 54.432 84.666 1.00 51.00 303 GLU A C 1
ATOM 2392 O O . GLU A 1 303 ? -30.631 55.266 83.765 1.00 51.00 303 GLU A O 1
ATOM 2397 N N . GLY A 1 304 ? -31.201 54.694 85.783 1.00 45.62 304 GLY A N 1
ATOM 2398 C CA . GLY A 1 304 ? -31.236 54.117 87.121 1.00 45.62 304 GLY A CA 1
ATOM 2399 C C . GLY A 1 304 ? -31.763 55.241 88.009 1.00 45.62 304 GLY A C 1
ATOM 2400 O O . GLY A 1 304 ? -31.231 56.364 87.866 1.00 45.62 304 GLY A O 1
#

pLDDT: mean 86.44, std 10.43, range [45.62, 96.56]

Foldseek 3Di:
DVVPPQLVVQLVVCQVPQVLNVVLLVPPDLLVLLLVLLVLLLVLLLVLLPPNDVVSLVSNLVSLVSCCVSPVVLSVLLLVLSLQLLVLRLDPDDPVSVVSSVVSNVVSVVSCVVVVVVVVVVVVCVVCVAQVNLQVLLLCQQPVDLQFDDNVQRRNDVVSLVVQQVVLLCLLQQPPDPVSDPDPVRVVCVVSSVVSVVLVVQLVQLVVCCVVPPCSSCSSLVSSLVVLSSVRSSRHGGSVVSSSSCSSSSSSSSSSSSSSVVVVVVVVVVVVVVVVVVVVVVVPPPDPDDPDPDPDDDDDDDDD

Sequence (304 aa):
VFNNRRVARIAGLAVAFYPSLVLWSSQGLKDGAIVFSLALAILATLKLGQKLNWIYLVMLVAALFFVLALRFYVFYMLLAAIGGAFLIGMRALTAQSVARQFVVVLALGLSLTYLGVTRYANLEFARFGSLETVQRSRADAARSAQSGFGQDVDVSSTSGALSTIPLGIVYLLFAPFPWQLGSLRQSLTLPEMVVWWASFPMLVTGLWFSIKHRLRQMSAILIFTSMLTVAYSVFQGNVGTAYRQRAQLLVFYFIFVAVGFVLLKEKREEKARRAQEEREASRRRPVWQRPLPKSHVADAPLEG